Protein AF-0000000085380893 (afdb_homodimer)

Secondary structure (DSSP, 8-state):
-------GGGGS---TT--------TTS-TTS-STT---EEEEE-SSEEEEEEE-TT--GGGEEEEEETTTEEEEEEEEPPPP--TT-EEEE-----EEEEEEEE--TTB-GGG-EEEEETTEEEEEEEB---------------/-------GGGGS---SS--------TTS-TTS-STT---EEEEE-SSEEEEEEE-TT--GGGEEEEEETTTEEEEEEEEPPPP--TT-EEEE-----EEEEEEEEPPTTB-GGG-EEEEETTEEEEEEEBP--------------

Radius of gyration: 24.91 Å; Cα contacts (8 Å, |Δi|>4): 492; chains: 2; bounding box: 51×121×66 Å

Structure (mmCIF, N/CA/C/O backbone):
data_AF-0000000085380893-model_v1
#
loop_
_entity.id
_entity.type
_entity.pdbx_description
1 polymer 'SHSP domain-containing protein'
#
loop_
_atom_site.group_PDB
_atom_site.id
_atom_site.type_symbol
_atom_site.label_atom_id
_atom_site.label_alt_id
_atom_site.label_comp_id
_atom_site.label_asym_id
_atom_site.label_entity_id
_atom_site.label_seq_id
_atom_site.pdbx_PDB_ins_code
_atom_site.Cartn_x
_atom_site.Cartn_y
_atom_site.Cartn_z
_atom_site.occupancy
_atom_site.B_iso_or_equiv
_atom_site.auth_seq_id
_atom_site.auth_comp_id
_atom_site.auth_asym_id
_atom_site.auth_atom_id
_atom_site.pdbx_PDB_model_num
ATOM 1 N N . MET A 1 1 ? -4.621 6.516 -36.031 1 22.3 1 MET A N 1
ATOM 2 C CA . MET A 1 1 ? -3.311 5.977 -35.688 1 22.3 1 MET A CA 1
ATOM 3 C C . MET A 1 1 ? -2.99 6.234 -34.219 1 22.3 1 MET A C 1
ATOM 5 O O . MET A 1 1 ? -2.574 7.336 -33.875 1 22.3 1 MET A O 1
ATOM 9 N N . SER A 1 2 ? -3.848 5.816 -33.25 1 25.84 2 SER A N 1
ATOM 10 C CA . SER A 1 2 ? -4.027 6.102 -31.844 1 25.84 2 SER A CA 1
ATOM 11 C C . SER A 1 2 ? -2.812 5.66 -31.031 1 25.84 2 SER A C 1
ATOM 13 O O . SER A 1 2 ? -2.389 4.504 -31.109 1 25.84 2 SER A O 1
ATOM 15 N N . MET A 1 3 ? -1.676 6.477 -31.047 1 27.11 3 MET A N 1
ATOM 16 C CA . MET A 1 3 ? -0.398 6.211 -30.391 1 27.11 3 MET A CA 1
ATOM 17 C C . MET A 1 3 ? -0.607 5.805 -28.938 1 27.11 3 MET A C 1
ATOM 19 O O . MET A 1 3 ? -1.218 6.543 -28.156 1 27.11 3 MET A O 1
ATOM 23 N N . VAL A 1 4 ? -0.819 4.578 -28.719 1 32.62 4 VAL A N 1
ATOM 24 C CA . VAL A 1 4 ? -0.771 4.027 -27.359 1 32.62 4 VAL A CA 1
ATOM 25 C C . VAL A 1 4 ? 0.431 4.602 -26.625 1 32.62 4 VAL A C 1
ATOM 27 O O . VAL A 1 4 ? 1.572 4.469 -27.062 1 32.62 4 VAL A O 1
ATOM 30 N N . ARG A 1 5 ? 0.306 5.805 -26.156 1 31.92 5 ARG A N 1
ATOM 31 C CA . ARG A 1 5 ? 1.342 6.375 -25.297 1 31.92 5 ARG A CA 1
ATOM 32 C C . ARG A 1 5 ? 1.987 5.297 -24.438 1 31.92 5 ARG A C 1
ATOM 34 O O . ARG A 1 5 ? 1.294 4.562 -23.734 1 31.92 5 ARG A O 1
ATOM 41 N N . ARG A 1 6 ? 2.975 4.691 -25.031 1 30.72 6 ARG A N 1
ATOM 42 C CA . ARG A 1 6 ? 3.873 3.768 -24.344 1 30.72 6 ARG A CA 1
ATOM 43 C C . ARG A 1 6 ? 4.168 4.242 -22.922 1 30.72 6 ARG A C 1
ATOM 45 O O . ARG A 1 6 ? 4.555 5.395 -22.719 1 30.72 6 ARG A O 1
ATOM 52 N N . CYS A 1 7 ? 3.268 3.988 -22.062 1 32.62 7 CYS A N 1
ATOM 53 C CA . CYS A 1 7 ? 3.633 4.293 -20.688 1 32.62 7 CYS A CA 1
ATOM 54 C C . CYS A 1 7 ? 5.129 4.102 -20.469 1 32.62 7 CYS A C 1
ATOM 56 O O . CYS A 1 7 ? 5.688 3.068 -20.828 1 32.62 7 CYS A O 1
ATOM 58 N N . PRO A 1 8 ? 5.93 5.133 -20.641 1 38.03 8 PRO A N 1
ATOM 59 C CA . PRO A 1 8 ? 7.387 5.035 -20.547 1 38.03 8 PRO A CA 1
ATOM 60 C C . PRO A 1 8 ? 7.844 3.979 -19.547 1 38.03 8 PRO A C 1
ATOM 62 O O . PRO A 1 8 ? 8.883 3.342 -19.734 1 38.03 8 PRO A O 1
ATOM 65 N N . PHE A 1 9 ? 7.375 4.145 -18.312 1 36.97 9 PHE A N 1
ATOM 66 C CA . PHE A 1 9 ? 7.945 3.287 -17.281 1 36.97 9 PHE A CA 1
ATOM 67 C C . PHE A 1 9 ? 7.527 1.836 -17.5 1 36.97 9 PHE A C 1
ATOM 69 O O . PHE A 1 9 ? 7.641 1.014 -16.578 1 36.97 9 PHE A O 1
ATOM 76 N N . ALA A 1 10 ? 6.848 1.516 -18.5 1 37.66 10 ALA A N 1
ATOM 77 C CA . ALA A 1 10 ? 6.52 0.166 -18.953 1 37.66 10 ALA A CA 1
ATOM 78 C C . ALA A 1 10 ? 7.785 -0.662 -19.172 1 37.66 10 ALA A C 1
ATOM 80 O O . ALA A 1 10 ? 7.723 -1.777 -19.688 1 37.66 10 ALA A O 1
ATOM 81 N N . ASP A 1 11 ? 8.891 -0.037 -19.406 1 36.56 11 ASP A N 1
ATOM 82 C CA . ASP A 1 11 ? 10.016 -0.899 -19.75 1 36.56 11 ASP A CA 1
ATOM 83 C C . ASP A 1 11 ? 10.234 -1.968 -18.672 1 36.56 11 ASP A C 1
ATOM 85 O O . ASP A 1 11 ? 11.25 -2.658 -18.672 1 36.56 11 ASP A O 1
ATOM 89 N N . LEU A 1 12 ? 9.828 -1.766 -17.469 1 38 12 LEU A N 1
ATOM 90 C CA . LEU A 1 12 ? 10.234 -2.914 -16.672 1 38 12 LEU A CA 1
ATOM 91 C C . LEU A 1 12 ? 9.828 -4.219 -17.344 1 38 12 LEU A C 1
ATOM 93 O O . LEU A 1 12 ? 8.922 -4.238 -18.172 1 38 12 LEU A O 1
ATOM 97 N N . TRP A 1 13 ? 10.164 -5.57 -16.812 1 39.16 13 TRP A N 1
ATOM 98 C CA . TRP A 1 13 ? 10.227 -6.91 -17.375 1 39.16 13 TRP A CA 1
ATOM 99 C C . TRP A 1 13 ? 8.906 -7.27 -18.062 1 39.16 13 TRP A C 1
ATOM 101 O O . TRP A 1 13 ? 7.949 -7.684 -17.406 1 39.16 13 TRP A O 1
ATOM 111 N N . VAL A 1 14 ? 8.359 -6.59 -18.922 1 38.62 14 VAL A N 1
ATOM 112 C CA . VAL A 1 14 ? 7.293 -7.145 -19.75 1 38.62 14 VAL A CA 1
ATOM 113 C C . VAL A 1 14 ? 7.707 -8.516 -20.266 1 38.62 14 VAL A C 1
ATOM 115 O O . VAL A 1 14 ? 8.68 -8.633 -21.016 1 38.62 14 VAL A O 1
ATOM 118 N N . ASP A 1 15 ? 7.742 -9.508 -19.406 1 39.56 15 ASP A N 1
ATOM 119 C CA . ASP A 1 15 ? 7.887 -10.805 -20.062 1 39.56 15 ASP A CA 1
ATOM 120 C C . ASP A 1 15 ? 7.094 -10.859 -21.359 1 39.56 15 ASP A C 1
ATOM 122 O O . ASP A 1 15 ? 5.918 -10.484 -21.391 1 39.56 15 ASP A O 1
ATOM 126 N N . PRO A 1 16 ? 7.684 -10.859 -22.609 1 41.66 16 PRO A N 1
ATOM 127 C CA . PRO A 1 16 ? 7.016 -11.031 -23.906 1 41.66 16 PRO A CA 1
ATOM 128 C C . PRO A 1 16 ? 5.816 -11.977 -23.828 1 41.66 16 PRO A C 1
ATOM 130 O O . PRO A 1 16 ? 4.922 -11.906 -24.672 1 41.66 16 PRO A O 1
ATOM 133 N N . PHE A 1 17 ? 6 -13.141 -23.219 1 43.16 17 PHE A N 1
ATOM 134 C CA . PHE A 1 17 ? 4.883 -14.078 -23.156 1 43.16 17 PHE A CA 1
ATOM 135 C C . PHE A 1 17 ? 3.752 -13.516 -22.297 1 43.16 17 PHE A C 1
ATOM 137 O O . PHE A 1 17 ? 2.643 -14.055 -22.312 1 43.16 17 PHE A O 1
ATOM 144 N N . ASP A 1 18 ? 4.051 -13.039 -21.188 1 41.84 18 ASP A N 1
ATOM 145 C CA . ASP A 1 18 ? 2.961 -12.508 -20.375 1 41.84 18 ASP A CA 1
ATOM 146 C C . ASP A 1 18 ? 2.451 -11.18 -20.938 1 41.84 18 ASP A C 1
ATOM 148 O O . ASP A 1 18 ? 3.051 -10.133 -20.703 1 41.84 18 ASP A O 1
ATOM 152 N N . GLY A 1 19 ? 2.098 -11.133 -22.188 1 39 19 GLY A N 1
ATOM 153 C CA . GLY A 1 19 ? 1.396 -10.125 -22.953 1 39 19 GLY A CA 1
ATOM 154 C C . GLY A 1 19 ? 0.455 -9.281 -22.109 1 39 19 GLY A C 1
ATOM 155 O O . GLY A 1 19 ? -0.164 -8.336 -22.609 1 39 19 GLY A O 1
ATOM 156 N N . PHE A 1 20 ? -0.207 -9.914 -21.219 1 41.5 20 PHE A N 1
ATOM 157 C CA . PHE A 1 20 ? -1.326 -9.148 -20.672 1 41.5 20 PHE A CA 1
ATOM 158 C C . PHE A 1 20 ? -0.829 -8.008 -19.797 1 41.5 20 PHE A C 1
ATOM 160 O O . PHE A 1 20 ? -0.347 -8.227 -18.688 1 41.5 20 PHE A O 1
ATOM 167 N N . CYS A 1 21 ? -0.052 -7.219 -20.406 1 40.12 21 CYS A N 1
ATOM 168 C CA . CYS A 1 21 ? -0.006 -5.953 -19.688 1 40.12 21 CYS A CA 1
ATOM 169 C C . CYS A 1 21 ? -1.383 -5.582 -19.156 1 40.12 21 CYS A C 1
ATOM 171 O O . CYS A 1 21 ? -2.371 -5.613 -19.891 1 40.12 21 CYS A O 1
ATOM 173 N N . SER A 1 22 ? -1.823 -6.117 -18.109 1 40.78 22 SER A N 1
ATOM 174 C CA . SER A 1 22 ? -3.045 -5.496 -17.594 1 40.78 22 SER A CA 1
ATOM 175 C C . SER A 1 22 ? -3.164 -4.051 -18.078 1 40.78 22 SER A C 1
ATOM 177 O O . SER A 1 22 ? -2.631 -3.139 -17.438 1 40.78 22 SER A O 1
ATOM 179 N N . ILE A 1 23 ? -2.928 -3.859 -19.422 1 38.72 23 ILE A N 1
ATOM 180 C CA . ILE A 1 23 ? -3.316 -2.559 -19.953 1 38.72 23 ILE A CA 1
ATOM 181 C C . ILE A 1 23 ? -4.754 -2.242 -19.547 1 38.72 23 ILE A C 1
ATOM 183 O O . ILE A 1 23 ? -5.684 -2.951 -19.938 1 38.72 23 ILE A O 1
ATOM 187 N N . VAL A 1 24 ? -5.02 -1.868 -18.359 1 41.94 24 VAL A N 1
ATOM 188 C CA . VAL A 1 24 ? -6.312 -1.21 -18.219 1 41.94 24 VAL A CA 1
ATOM 189 C C . VAL A 1 24 ? -6.512 -0.207 -19.359 1 41.94 24 VAL A C 1
ATOM 191 O O . VAL A 1 24 ? -5.613 0.585 -19.656 1 41.94 24 VAL A O 1
ATOM 194 N N . PRO A 1 25 ? -7.191 -0.553 -20.391 1 36.72 25 PRO A N 1
ATOM 195 C CA . PRO A 1 25 ? -7.457 0.44 -21.422 1 36.72 25 PRO A CA 1
ATOM 196 C C . PRO A 1 25 ? -7.523 1.865 -20.875 1 36.72 25 PRO A C 1
ATOM 198 O O . PRO A 1 25 ? -7.98 2.078 -19.75 1 36.72 25 PRO A O 1
ATOM 201 N N . ALA A 1 26 ? -6.73 2.695 -21.375 1 38.19 26 ALA A N 1
ATOM 202 C CA . ALA A 1 26 ? -6.719 4.145 -21.219 1 38.19 26 ALA A CA 1
ATOM 203 C C . ALA A 1 26 ? -8.141 4.703 -21.156 1 38.19 26 ALA A C 1
ATOM 205 O O . ALA A 1 26 ? -8.336 5.902 -20.969 1 38.19 26 ALA A O 1
ATOM 206 N N . SER A 1 27 ? -9.094 4.18 -21.891 1 40.22 27 SER A N 1
ATOM 207 C CA . SER A 1 27 ? -10.367 4.891 -21.906 1 40.22 27 SER A CA 1
ATOM 208 C C . SER A 1 27 ? -10.93 5.059 -20.5 1 40.22 27 SER A C 1
ATOM 210 O O . SER A 1 27 ? -12.086 5.438 -20.328 1 40.22 27 SER A O 1
ATOM 212 N N . TRP A 1 28 ? -10.578 4.211 -19.578 1 41.19 28 TRP A N 1
ATOM 213 C CA . TRP A 1 28 ? -11.109 4.617 -18.281 1 41.19 28 TRP A CA 1
ATOM 214 C C . TRP A 1 28 ? -10.758 6.07 -17.984 1 41.19 28 TRP A C 1
ATOM 216 O O . TRP A 1 28 ? -9.664 6.535 -18.328 1 41.19 28 TRP A O 1
ATOM 226 N N . ASP A 1 29 ? -11.75 6.895 -17.953 1 37.91 29 ASP A N 1
ATOM 227 C CA . ASP A 1 29 ? -11.625 8.312 -17.641 1 37.91 29 ASP A CA 1
ATOM 228 C C . ASP A 1 29 ? -10.375 8.586 -16.797 1 37.91 29 ASP A C 1
ATOM 230 O O . ASP A 1 29 ? -9.883 7.695 -16.109 1 37.91 29 ASP A O 1
ATOM 234 N N . SER A 1 30 ? -9.703 9.641 -17.125 1 39.47 30 SER A N 1
ATOM 235 C CA . SER A 1 30 ? -8.555 10.297 -16.516 1 39.47 30 SER A CA 1
ATOM 236 C C . SER A 1 30 ? -8.5 10.008 -15.016 1 39.47 30 SER A C 1
ATOM 238 O O . SER A 1 30 ? -7.422 10.055 -14.414 1 39.47 30 SER A O 1
ATOM 240 N N . ASP A 1 31 ? -9.672 10.031 -14.391 1 37.16 31 ASP A N 1
ATOM 241 C CA . ASP A 1 31 ? -9.719 9.945 -12.93 1 37.16 31 ASP A CA 1
ATOM 242 C C . ASP A 1 31 ? -9.344 8.539 -12.453 1 37.16 31 ASP A C 1
ATOM 244 O O . ASP A 1 31 ? -9.578 8.188 -11.297 1 37.16 31 ASP A O 1
ATOM 248 N N . THR A 1 32 ? -9.406 7.523 -13.328 1 40.53 32 THR A N 1
ATOM 249 C CA . THR A 1 32 ? -9.086 6.16 -12.93 1 40.53 32 THR A CA 1
ATOM 250 C C . THR A 1 32 ? -7.656 6.074 -12.406 1 40.53 32 THR A C 1
ATOM 252 O O . THR A 1 32 ? -6.707 6.008 -13.188 1 40.53 32 THR A O 1
ATOM 255 N N . ALA A 1 33 ? -7.312 6.902 -11.539 1 41.62 33 ALA A N 1
ATOM 256 C CA . ALA A 1 33 ? -6.047 7.055 -10.82 1 41.62 33 ALA A CA 1
ATOM 257 C C . ALA A 1 33 ? -5.328 5.715 -10.688 1 41.62 33 ALA A C 1
ATOM 259 O O . ALA A 1 33 ? -5.941 4.656 -10.836 1 41.62 33 ALA A O 1
ATOM 260 N N . SER A 1 34 ? -3.963 5.762 -10.484 1 44.91 34 SER A N 1
ATOM 261 C CA . SER A 1 34 ? -2.705 5.039 -10.328 1 44.91 34 SER A CA 1
ATOM 262 C C . SER A 1 34 ? -2.879 3.807 -9.445 1 44.91 34 SER A C 1
ATOM 264 O O . SER A 1 34 ? -1.901 3.141 -9.102 1 44.91 34 SER A O 1
ATOM 266 N N . PHE A 1 35 ? -4.203 3.752 -8.875 1 49.91 35 PHE A N 1
ATOM 267 C CA . PHE A 1 35 ? -4.156 2.504 -8.125 1 49.91 35 PHE A CA 1
ATOM 268 C C . PHE A 1 35 ? -3.834 1.33 -9.039 1 49.91 35 PHE A C 1
ATOM 270 O O . PHE A 1 35 ? -3.85 0.176 -8.609 1 49.91 35 PHE A O 1
ATOM 277 N N . ALA A 1 36 ? -3.875 1.644 -10.328 1 50.72 36 ALA A N 1
ATOM 278 C CA . ALA A 1 36 ? -3.748 0.645 -11.383 1 50.72 36 ALA A CA 1
ATOM 279 C C . ALA A 1 36 ? -2.662 -0.375 -11.047 1 50.72 36 ALA A C 1
ATOM 281 O O . ALA A 1 36 ? -2.68 -1.499 -11.555 1 50.72 36 ALA A O 1
ATOM 282 N N . ASN A 1 37 ? -1.761 0.015 -10.023 1 62.09 37 ASN A N 1
ATOM 283 C CA . ASN A 1 37 ? -0.803 -1.085 -10.047 1 62.09 37 ASN A CA 1
ATOM 284 C C . ASN A 1 37 ? -0.576 -1.664 -8.648 1 62.09 37 ASN A C 1
ATOM 286 O O . ASN A 1 37 ? 0.341 -1.245 -7.941 1 62.09 37 ASN A O 1
ATOM 290 N N . ALA A 1 38 ? -1.817 -2.41 -8.117 1 81.88 38 ALA A N 1
ATOM 291 C CA . ALA A 1 38 ? -1.521 -3.211 -6.934 1 81.88 38 ALA A CA 1
ATOM 292 C C . ALA A 1 38 ? -0.215 -3.982 -7.105 1 81.88 38 ALA A C 1
ATOM 294 O O . ALA A 1 38 ? -0.113 -4.855 -7.973 1 81.88 38 ALA A O 1
ATOM 295 N N . ARG A 1 39 ? 0.783 -3.568 -6.465 1 87.31 39 ARG A N 1
ATOM 296 C CA . ARG A 1 39 ? 2.064 -4.262 -6.551 1 87.31 39 ARG A CA 1
ATOM 297 C C . ARG A 1 39 ? 1.955 -5.684 -6.008 1 87.31 39 ARG A C 1
ATOM 299 O O . ARG A 1 39 ? 1.426 -5.895 -4.914 1 87.31 39 ARG A O 1
ATOM 306 N N . VAL A 1 40 ? 2.453 -6.645 -6.781 1 92 40 VAL A N 1
ATOM 307 C CA . VAL A 1 40 ? 2.287 -8.047 -6.398 1 92 40 VAL A CA 1
ATOM 308 C C . VAL A 1 40 ? 3.641 -8.75 -6.422 1 92 40 VAL A C 1
ATOM 310 O O . VAL A 1 40 ? 4.418 -8.586 -7.363 1 92 40 VAL A O 1
ATOM 313 N N . ASP A 1 41 ? 3.926 -9.445 -5.391 1 92.69 41 ASP A N 1
ATOM 314 C CA . ASP A 1 41 ? 5.016 -10.422 -5.387 1 92.69 41 ASP A CA 1
ATOM 315 C C . ASP A 1 41 ? 4.496 -11.828 -5.672 1 92.69 41 ASP A C 1
ATOM 317 O O . ASP A 1 41 ? 3.434 -12.211 -5.18 1 92.69 41 ASP A O 1
ATOM 321 N N . TRP A 1 42 ? 5.273 -12.523 -6.473 1 94.62 42 TRP A N 1
ATOM 322 C CA . TRP A 1 42 ? 4.957 -13.914 -6.766 1 94.62 42 TRP A CA 1
ATOM 323 C C . TRP A 1 42 ? 6.164 -14.812 -6.52 1 94.62 42 TRP A C 1
ATOM 325 O O . TRP A 1 42 ? 7.145 -14.766 -7.266 1 94.62 42 TRP A O 1
ATOM 335 N N . LYS A 1 43 ? 6.016 -15.602 -5.492 1 93.75 43 LYS A N 1
ATOM 336 C CA . LYS A 1 43 ? 7.074 -16.547 -5.148 1 93.75 43 LYS A CA 1
ATOM 337 C C . LYS A 1 43 ? 6.598 -17.984 -5.305 1 93.75 43 LYS A C 1
ATOM 339 O O . LYS A 1 43 ? 5.438 -18.297 -5.023 1 93.75 43 LYS A O 1
ATOM 344 N N . GLU A 1 44 ? 7.566 -18.797 -5.668 1 93.56 44 GLU A N 1
ATOM 345 C CA . GLU A 1 44 ? 7.297 -20.219 -5.812 1 93.56 44 GLU A CA 1
ATOM 346 C C . GLU A 1 44 ? 8.102 -21.031 -4.809 1 93.56 44 GLU A C 1
ATOM 348 O O . GLU A 1 44 ? 9.328 -20.938 -4.754 1 93.56 44 GLU A O 1
ATOM 353 N N . THR A 1 45 ? 7.395 -21.797 -3.984 1 91.69 45 THR A N 1
ATOM 354 C CA . THR A 1 45 ? 7.996 -22.75 -3.066 1 91.69 45 THR A CA 1
ATOM 355 C C . THR A 1 45 ? 7.777 -24.188 -3.559 1 91.69 45 THR A C 1
ATOM 357 O O . THR A 1 45 ? 7.039 -24.406 -4.52 1 91.69 45 THR A O 1
ATOM 360 N N . PRO A 1 46 ? 8.445 -25.094 -2.965 1 89.88 46 PRO A N 1
ATOM 361 C CA . PRO A 1 46 ? 8.219 -26.484 -3.385 1 89.88 46 PRO A CA 1
ATOM 362 C C . PRO A 1 46 ? 6.766 -26.922 -3.223 1 89.88 46 PRO A C 1
ATOM 364 O O . PRO A 1 46 ? 6.289 -27.781 -3.969 1 89.88 46 PRO A O 1
ATOM 367 N N . GLU A 1 47 ? 6.043 -26.234 -2.4 1 92.12 47 GLU A N 1
ATOM 368 C CA . GLU A 1 47 ? 4.703 -26.703 -2.055 1 92.12 47 GLU A CA 1
ATOM 369 C C . GLU A 1 47 ? 3.631 -25.844 -2.715 1 92.12 47 GLU A C 1
ATOM 371 O O . GLU A 1 47 ? 2.492 -26.281 -2.891 1 92.12 47 GLU A O 1
ATOM 376 N N . ALA A 1 48 ? 4.031 -24.594 -3.031 1 96.06 48 ALA A N 1
ATOM 377 C CA . ALA A 1 48 ? 2.947 -23.703 -3.459 1 96.06 48 ALA A CA 1
ATOM 378 C C . ALA A 1 48 ? 3.49 -22.484 -4.199 1 96.06 48 ALA A C 1
ATOM 380 O O . ALA A 1 48 ? 4.684 -22.188 -4.125 1 96.06 48 ALA A O 1
ATOM 381 N N . HIS A 1 49 ? 2.639 -21.859 -4.961 1 95.88 49 HIS A N 1
ATOM 382 C CA . HIS A 1 49 ? 2.826 -20.484 -5.441 1 95.88 49 HIS A CA 1
ATOM 383 C C . HIS A 1 49 ? 2.178 -19.484 -4.504 1 95.88 49 HIS A C 1
ATOM 385 O O . HIS A 1 49 ? 1.001 -19.609 -4.156 1 95.88 49 HIS A O 1
ATOM 391 N N . VAL A 1 50 ? 2.941 -18.5 -4.125 1 96.31 50 VAL A N 1
ATOM 392 C CA . VAL A 1 50 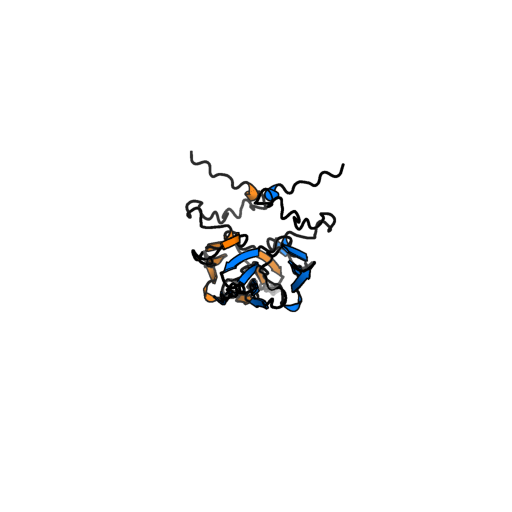? 2.438 -17.531 -3.156 1 96.31 50 VAL A CA 1
ATOM 393 C C . VAL A 1 50 ? 2.482 -16.125 -3.76 1 96.31 50 VAL A C 1
ATOM 395 O O . VAL A 1 50 ? 3.531 -15.672 -4.227 1 96.31 50 VAL A O 1
ATOM 398 N N . PHE A 1 51 ? 1.312 -15.5 -3.766 1 95.31 51 PHE A N 1
ATOM 399 C CA . PHE A 1 51 ? 1.166 -14.125 -4.223 1 95.31 51 PHE A CA 1
ATOM 400 C C . PHE A 1 51 ? 0.886 -13.195 -3.053 1 95.31 51 PHE A C 1
ATOM 402 O O . PHE A 1 51 ? 0.022 -13.477 -2.221 1 95.31 51 PHE A O 1
ATOM 409 N N . LYS A 1 52 ? 1.604 -12.164 -3 1 95.44 52 LYS A N 1
ATOM 410 C CA . LYS A 1 52 ? 1.355 -11.109 -2.021 1 95.44 52 LYS A CA 1
ATOM 411 C C . LYS A 1 52 ? 1.132 -9.766 -2.709 1 95.44 52 LYS A C 1
ATOM 413 O O . LYS A 1 52 ? 1.975 -9.312 -3.484 1 95.44 52 LYS A O 1
ATOM 418 N N . ALA A 1 53 ? 0.024 -9.133 -2.467 1 94 53 ALA A N 1
ATOM 419 C CA . ALA A 1 53 ? -0.333 -7.863 -3.094 1 94 53 ALA A CA 1
ATOM 420 C C . ALA A 1 53 ? -0.572 -6.785 -2.041 1 94 53 ALA A C 1
ATOM 422 O O . ALA A 1 53 ? -1.203 -7.039 -1.014 1 94 53 ALA A O 1
ATOM 423 N N . ASP A 1 54 ? -0.076 -5.68 -2.312 1 93 54 ASP A N 1
ATOM 424 C CA . ASP A 1 54 ? -0.344 -4.539 -1.446 1 93 54 ASP A CA 1
ATOM 425 C C . ASP A 1 54 ? -1.686 -3.893 -1.787 1 93 54 ASP A C 1
ATOM 427 O O . ASP A 1 54 ? -1.853 -3.332 -2.873 1 93 54 ASP A O 1
ATOM 431 N N . LEU A 1 55 ? -2.594 -3.939 -0.792 1 93.25 55 LEU A N 1
ATOM 432 C CA . LEU A 1 55 ? -3.926 -3.371 -0.974 1 93.25 55 LEU A CA 1
ATOM 433 C C . LEU A 1 55 ? -4.344 -2.568 0.252 1 93.25 55 LEU A C 1
ATOM 435 O O . LEU A 1 55 ? -5.367 -2.865 0.875 1 93.25 55 LEU A O 1
ATOM 439 N N . PRO A 1 56 ? -3.643 -1.57 0.544 1 93.56 56 PRO A N 1
ATOM 440 C CA . PRO A 1 56 ? -4.004 -0.793 1.731 1 93.56 56 PRO A CA 1
ATOM 441 C C . PRO A 1 56 ? -5.367 -0.116 1.603 1 93.56 56 PRO A C 1
ATOM 443 O O . PRO A 1 56 ? -5.645 0.532 0.59 1 93.56 56 PRO A O 1
ATOM 446 N N . GLY A 1 57 ? -6.145 -0.202 2.59 1 92.69 57 GLY A N 1
ATOM 447 C CA . GLY A 1 57 ? -7.426 0.483 2.641 1 92.69 57 GLY A CA 1
ATOM 448 C C . GLY A 1 57 ? -8.547 -0.296 1.977 1 92.69 57 GLY A C 1
ATOM 449 O O . GLY A 1 57 ? -9.703 0.138 1.982 1 92.69 57 GLY A O 1
ATOM 450 N N . VAL A 1 58 ? -8.188 -1.39 1.402 1 91.88 58 VAL A N 1
ATOM 451 C CA . VAL A 1 58 ? -9.195 -2.203 0.733 1 91.88 58 VAL A CA 1
ATOM 452 C C . VAL A 1 58 ? -9.734 -3.254 1.699 1 91.88 58 VAL A C 1
ATOM 454 O O . VAL A 1 58 ? -8.969 -3.906 2.41 1 91.88 58 VAL A O 1
ATOM 457 N N . LYS A 1 59 ? -11.008 -3.32 1.727 1 91.5 59 LYS A N 1
ATOM 458 C CA . LYS A 1 59 ? -11.625 -4.328 2.582 1 91.5 59 LYS A CA 1
ATOM 459 C C . LYS A 1 59 ? -11.711 -5.676 1.87 1 91.5 59 LYS A C 1
ATOM 461 O O . LYS A 1 59 ? -11.656 -5.738 0.64 1 91.5 59 LYS A O 1
ATOM 466 N N . LYS A 1 60 ? -11.922 -6.656 2.688 1 92.69 60 LYS A N 1
ATOM 467 C CA . LYS A 1 60 ? -11.977 -8.023 2.172 1 92.69 60 LYS A CA 1
ATOM 468 C C . LYS A 1 60 ? -13.094 -8.172 1.141 1 92.69 60 LYS A C 1
ATOM 470 O O . LYS A 1 60 ? -12.922 -8.867 0.135 1 92.69 60 LYS A O 1
ATOM 475 N N . GLU A 1 61 ? -14.195 -7.512 1.405 1 92.81 61 GLU A N 1
ATOM 476 C CA . GLU A 1 61 ? -15.359 -7.641 0.534 1 92.81 61 GLU A CA 1
ATOM 477 C C . GLU A 1 61 ? -15.133 -6.938 -0.802 1 92.81 61 GLU A C 1
ATOM 479 O O . GLU A 1 61 ? -15.859 -7.18 -1.769 1 92.81 61 GLU A O 1
ATOM 484 N N . GLU A 1 62 ? -14.148 -6.117 -0.843 1 92.88 62 GLU A N 1
ATOM 485 C CA . GLU A 1 62 ? -13.898 -5.32 -2.041 1 92.88 62 GLU A CA 1
ATOM 486 C C . GLU A 1 62 ? -12.836 -5.973 -2.926 1 92.88 62 GLU A C 1
ATOM 488 O O . GLU A 1 62 ? -12.438 -5.402 -3.941 1 92.88 62 GLU A O 1
ATOM 493 N N . VAL A 1 63 ? -12.383 -7.082 -2.557 1 94.31 63 VAL A N 1
ATOM 494 C CA . VAL A 1 63 ? -11.375 -7.809 -3.318 1 94.31 63 VAL A CA 1
ATOM 495 C C . VAL A 1 63 ? -11.977 -9.086 -3.896 1 94.31 63 VAL A C 1
ATOM 497 O O . VAL A 1 63 ? -12.734 -9.781 -3.217 1 94.31 63 VAL A O 1
ATOM 500 N N . LYS A 1 64 ? -11.656 -9.359 -5.133 1 95.31 64 LYS A N 1
ATOM 501 C CA . LYS A 1 64 ? -12.102 -10.57 -5.809 1 95.31 64 LYS A CA 1
ATOM 502 C C . LYS A 1 64 ? -10.922 -11.367 -6.363 1 95.31 64 LYS A C 1
ATOM 504 O O . LYS A 1 64 ? -10.055 -10.805 -7.039 1 95.31 64 LYS A O 1
ATOM 509 N N . VAL A 1 65 ? -10.898 -12.625 -6.004 1 96.12 65 VAL A N 1
ATOM 510 C CA . VAL A 1 65 ? -9.875 -13.531 -6.508 1 96.12 65 VAL A CA 1
ATOM 511 C C . VAL A 1 65 ? -10.531 -14.672 -7.281 1 96.12 65 VAL A C 1
ATOM 513 O O . VAL A 1 65 ? -11.367 -15.406 -6.734 1 96.12 65 VAL A O 1
ATOM 516 N N . GLU A 1 66 ? -10.109 -14.805 -8.547 1 96 66 GLU A N 1
ATOM 517 C CA . GLU A 1 66 ? -10.719 -15.828 -9.391 1 96 66 GLU A CA 1
ATOM 518 C C . GLU A 1 66 ? -9.68 -16.484 -10.289 1 96 66 GLU A C 1
ATOM 520 O O . GLU A 1 66 ? -8.602 -15.938 -10.516 1 96 66 GLU A O 1
ATOM 525 N N . VAL A 1 67 ? -10.039 -17.656 -10.695 1 94.56 67 VAL A N 1
ATOM 526 C CA . VAL A 1 67 ? -9.227 -18.344 -11.703 1 94.56 67 VAL A CA 1
ATOM 527 C C . VAL A 1 67 ? -9.984 -18.406 -13.023 1 94.56 67 VAL A C 1
ATOM 529 O O . VAL A 1 67 ? -11.109 -18.906 -13.078 1 94.56 67 VAL A O 1
ATOM 532 N N . GLU A 1 68 ? -9.328 -17.844 -14.016 1 92.5 68 GLU A N 1
ATOM 533 C CA . GLU A 1 68 ? -9.906 -17.844 -15.352 1 92.5 68 GLU A CA 1
ATOM 534 C C . GLU A 1 68 ? -9.141 -18.797 -16.281 1 92.5 68 GLU A C 1
ATOM 536 O O . GLU A 1 68 ? -7.938 -18.984 -16.109 1 92.5 68 GLU A O 1
ATOM 541 N N . ASP A 1 69 ? -9.852 -19.328 -17.281 1 90.94 69 ASP A N 1
ATOM 542 C CA . ASP A 1 69 ? -9.266 -20.156 -18.328 1 90.94 69 ASP A CA 1
ATOM 543 C C . ASP A 1 69 ? -8.461 -21.312 -17.734 1 90.94 69 ASP A C 1
ATOM 545 O O . ASP A 1 69 ? -7.41 -21.672 -18.266 1 90.94 69 ASP A O 1
ATOM 549 N N . GLY A 1 70 ? -8.711 -21.672 -16.562 1 89.56 70 GLY A N 1
ATOM 550 C CA . GLY A 1 70 ? -8.172 -22.859 -15.914 1 89.56 70 GLY A CA 1
ATOM 551 C C . GLY A 1 70 ? -6.844 -22.609 -15.227 1 89.56 70 GLY A C 1
ATOM 552 O O . GLY A 1 70 ? -6.488 -23.312 -14.273 1 89.56 70 GLY A O 1
ATOM 553 N N . ASN A 1 71 ? -6.105 -21.547 -15.688 1 92.5 71 ASN A N 1
ATOM 554 C CA . ASN A 1 71 ? -4.785 -21.406 -15.078 1 92.5 71 ASN A CA 1
ATOM 555 C C . ASN A 1 71 ? -4.379 -19.938 -14.945 1 92.5 71 ASN A C 1
ATOM 557 O O . ASN A 1 71 ? -3.195 -19.625 -14.797 1 92.5 71 ASN A O 1
ATOM 561 N N . VAL A 1 72 ? -5.348 -19.109 -15.117 1 94.25 72 VAL A N 1
ATOM 562 C CA . VAL A 1 72 ? -5.02 -17.688 -14.961 1 94.25 72 VAL A CA 1
ATOM 563 C C . VAL A 1 72 ? -5.617 -17.156 -13.656 1 94.25 72 VAL A C 1
ATOM 565 O O . VAL A 1 72 ? -6.84 -17.109 -13.508 1 94.25 72 VAL A O 1
ATOM 568 N N . LEU A 1 73 ? -4.797 -16.859 -12.766 1 95.31 73 LEU A N 1
ATOM 569 C CA . LEU A 1 73 ? -5.23 -16.234 -11.516 1 95.31 73 LEU A CA 1
ATOM 570 C C . LEU A 1 73 ? -5.527 -14.758 -11.711 1 95.31 73 LEU A C 1
ATOM 572 O O . LEU A 1 73 ? -4.688 -14.016 -12.219 1 95.31 73 LEU A O 1
ATOM 576 N N . VAL A 1 74 ? -6.723 -14.344 -11.383 1 93.94 74 VAL A N 1
ATOM 577 C CA . VAL A 1 74 ? -7.129 -12.953 -11.539 1 93.94 74 VAL A CA 1
ATOM 578 C C . VAL A 1 74 ? -7.43 -12.344 -10.172 1 93.94 74 VAL A C 1
ATOM 580 O O . VAL A 1 74 ? -8.227 -12.883 -9.406 1 93.94 74 VAL A O 1
ATOM 583 N N . VAL A 1 75 ? -6.77 -11.312 -9.859 1 94 75 VAL A N 1
ATOM 584 C CA . VAL A 1 75 ? -7.02 -10.562 -8.633 1 94 75 VAL A CA 1
ATOM 585 C C . VAL A 1 75 ? -7.523 -9.164 -8.984 1 94 75 VAL A C 1
ATOM 587 O O . VAL A 1 75 ? -6.883 -8.438 -9.75 1 94 75 VAL A O 1
ATOM 590 N N . SER A 1 76 ? -8.648 -8.852 -8.477 1 92.81 76 SER A N 1
ATOM 591 C CA . SER A 1 76 ? -9.227 -7.543 -8.781 1 92.81 76 SER A CA 1
ATOM 592 C C . SER A 1 76 ? -9.914 -6.941 -7.559 1 92.81 76 SER A C 1
ATOM 594 O O . SER A 1 76 ? -10.234 -7.656 -6.609 1 92.81 76 SER A O 1
ATOM 596 N N . GLY A 1 77 ? -10.086 -5.602 -7.664 1 91.38 77 GLY A N 1
ATOM 597 C CA . GLY A 1 77 ? -10.734 -4.875 -6.582 1 91.38 77 GLY A CA 1
ATOM 598 C C . GLY A 1 77 ? -10.812 -3.379 -6.828 1 91.38 77 GLY A C 1
ATOM 599 O O . GLY A 1 77 ? -10.477 -2.906 -7.918 1 91.38 77 GLY A O 1
ATOM 600 N N . GLU A 1 78 ? -11.359 -2.781 -5.805 1 88.25 78 GLU A N 1
ATOM 601 C CA . GLU A 1 78 ? -11.523 -1.337 -5.93 1 88.25 78 GLU A CA 1
ATOM 602 C C . GLU A 1 78 ? -11.289 -0.638 -4.59 1 88.25 78 GLU A C 1
ATOM 604 O O . GLU A 1 78 ? -11.82 -1.062 -3.562 1 88.25 78 GLU A O 1
ATOM 609 N N . ARG A 1 79 ? -10.453 0.326 -4.68 1 87.38 79 ARG A N 1
ATOM 610 C CA . ARG A 1 79 ? -10.289 1.209 -3.529 1 87.38 79 ARG A CA 1
ATOM 611 C C . ARG A 1 79 ? -11.062 2.51 -3.725 1 87.38 79 ARG A C 1
ATOM 613 O O . ARG A 1 79 ? -10.797 3.26 -4.668 1 87.38 79 ARG A O 1
ATOM 620 N N . THR A 1 80 ? -11.898 2.756 -2.824 1 81.38 80 THR A N 1
ATOM 621 C CA . THR A 1 80 ? -12.758 3.928 -2.949 1 81.38 80 THR A CA 1
ATOM 622 C C . THR A 1 80 ? -11.984 5.203 -2.637 1 81.38 80 THR A C 1
ATOM 624 O O . THR A 1 80 ? -11.164 5.23 -1.717 1 81.38 80 THR A O 1
ATOM 627 N N . LYS A 1 81 ? -12.219 6.148 -3.557 1 75.69 81 LYS A N 1
ATOM 628 C CA . LYS A 1 81 ? -11.602 7.457 -3.34 1 75.69 81 LYS A CA 1
ATOM 629 C C . LYS A 1 81 ? -12.312 8.219 -2.23 1 75.69 81 LYS A C 1
ATOM 631 O O . LYS A 1 81 ? -13.547 8.18 -2.129 1 75.69 81 LYS A O 1
ATOM 636 N N . GLU A 1 82 ? -11.469 8.664 -1.353 1 69.38 82 GLU A N 1
ATOM 637 C CA . GLU A 1 82 ? -12.094 9.539 -0.364 1 69.38 82 GLU A CA 1
ATOM 638 C C . GLU A 1 82 ? -12.75 10.742 -1.029 1 69.38 82 GLU A C 1
ATOM 640 O O . GLU A 1 82 ? -12.195 11.328 -1.96 1 69.38 82 GLU A O 1
ATOM 645 N N . GLU A 1 83 ? -14.055 10.891 -0.746 1 64.19 83 GLU A N 1
ATOM 646 C CA . GLU A 1 83 ? -14.836 11.961 -1.348 1 64.19 83 GLU A CA 1
ATOM 647 C C . GLU A 1 83 ? -14.305 13.328 -0.921 1 64.19 83 GLU A C 1
ATOM 649 O O . GLU A 1 83 ? -13.953 13.531 0.243 1 64.19 83 GLU A O 1
ATOM 654 N N . GLU A 1 84 ? -13.938 14.039 -1.958 1 64.5 84 GLU A N 1
ATOM 655 C CA . GLU A 1 84 ? -13.562 15.422 -1.671 1 64.5 84 GLU A CA 1
ATOM 656 C C . GLU A 1 84 ? -14.758 16.234 -1.2 1 64.5 84 GLU A C 1
ATOM 658 O O . GLU A 1 84 ? -15.812 16.234 -1.847 1 64.5 84 GLU A O 1
ATOM 663 N N . ASP A 1 85 ? -14.797 16.375 0.084 1 64.5 85 ASP A N 1
ATOM 664 C CA . ASP A 1 85 ? -15.797 17.328 0.545 1 64.5 85 ASP A CA 1
ATOM 665 C C . ASP A 1 85 ? -15.367 18.766 0.258 1 64.5 85 ASP A C 1
ATOM 667 O O . ASP A 1 85 ? -14.18 19.094 0.356 1 64.5 85 ASP A O 1
ATOM 671 N N . THR A 1 86 ? -16.234 19.484 -0.299 1 64.06 86 THR A N 1
ATOM 672 C CA . THR A 1 86 ? -16.047 20.875 -0.68 1 64.06 86 THR A CA 1
ATOM 673 C C . THR A 1 86 ? -15.422 21.672 0.462 1 64.06 86 THR A C 1
ATOM 675 O O . THR A 1 86 ? -14.727 22.656 0.227 1 64.06 86 THR A O 1
ATOM 678 N N . LYS A 1 87 ? -15.648 21.281 1.646 1 69.75 87 LYS A N 1
ATOM 679 C CA . LYS A 1 87 ? -15.164 22.094 2.764 1 69.75 87 LYS A CA 1
ATOM 680 C C . LYS A 1 87 ? -13.773 21.641 3.203 1 69.75 87 LYS A C 1
ATOM 682 O O . LYS A 1 87 ? -13.234 22.141 4.188 1 69.75 87 LYS A O 1
ATOM 687 N N . GLU A 1 88 ? -13.219 20.75 2.42 1 81 88 GLU A N 1
ATOM 688 C CA . GLU A 1 88 ? -11.914 20.219 2.799 1 81 88 GLU A CA 1
ATOM 689 C C . GLU A 1 88 ? -10.82 20.719 1.864 1 81 88 GLU A C 1
ATOM 691 O O . GLU A 1 88 ? -11.031 20.844 0.657 1 81 88 GLU A O 1
ATOM 696 N N . LYS A 1 89 ? -9.836 21.266 2.553 1 88.12 89 LYS A N 1
ATOM 697 C CA . LYS A 1 89 ? -8.656 21.688 1.798 1 88.12 89 LYS A CA 1
ATOM 698 C C . LYS A 1 89 ? -7.625 20.578 1.722 1 88.12 89 LYS A C 1
ATOM 700 O O . LYS A 1 89 ? -7.176 20.062 2.752 1 88.12 89 LYS A O 1
ATOM 705 N N . TRP A 1 90 ? -7.289 20.234 0.491 1 88.06 90 TRP A N 1
ATOM 706 C CA . TRP A 1 90 ? -6.293 19.188 0.295 1 88.06 90 TRP A CA 1
ATOM 707 C C . TRP A 1 90 ? -4.902 19.797 0.113 1 88.06 90 TRP A C 1
ATOM 709 O O . TRP A 1 90 ? -4.66 20.531 -0.837 1 88.06 90 TRP A O 1
ATOM 719 N N . HIS A 1 91 ? -4.07 19.453 1.068 1 90.62 91 HIS A N 1
ATOM 720 C CA . HIS A 1 91 ? -2.695 19.938 0.983 1 90.62 91 HIS A CA 1
ATOM 721 C C . HIS A 1 91 ? -1.831 19 0.151 1 90.62 91 HIS A C 1
ATOM 723 O O . HIS A 1 91 ? -0.926 19.438 -0.559 1 90.62 91 HIS A O 1
ATOM 729 N N . ARG A 1 92 ? -2.09 17.641 0.219 1 89.25 92 ARG A N 1
ATOM 730 C CA . ARG A 1 92 ? -1.335 16.625 -0.506 1 89.25 92 ARG A CA 1
ATOM 731 C C . ARG A 1 92 ? -2.215 15.422 -0.845 1 89.25 92 ARG A C 1
ATOM 733 O O . ARG A 1 92 ? -3.039 15 -0.031 1 89.25 92 ARG A O 1
ATOM 740 N N . VAL A 1 93 ? -2.084 14.984 -2.043 1 87.12 93 VAL A N 1
ATOM 741 C CA . VAL A 1 93 ? -2.771 13.773 -2.48 1 87.12 93 VAL A CA 1
ATOM 742 C C . VAL A 1 93 ? -1.788 12.852 -3.195 1 87.12 93 VAL A C 1
ATOM 744 O O . VAL A 1 93 ? -1.441 13.086 -4.355 1 87.12 93 VAL A O 1
ATOM 747 N N . GLU A 1 94 ? -1.34 11.844 -2.455 1 86.88 94 GLU A N 1
ATOM 748 C CA . GLU A 1 94 ? -0.353 10.938 -3.033 1 86.88 94 GLU A CA 1
ATOM 749 C C . GLU A 1 94 ? -0.928 9.539 -3.209 1 86.88 94 GLU A C 1
ATOM 751 O O . GLU A 1 94 ? -0.413 8.742 -4 1 86.88 94 GLU A O 1
ATOM 756 N N . ARG A 1 95 ? -1.93 9.203 -2.428 1 88.25 95 ARG A N 1
ATOM 757 C CA . ARG A 1 95 ? -2.459 7.844 -2.432 1 88.25 95 ARG A CA 1
ATOM 758 C C . ARG A 1 95 ? -3.338 7.602 -3.654 1 88.25 95 ARG A C 1
ATOM 760 O O . ARG A 1 95 ? -4.074 8.492 -4.082 1 88.25 95 ARG A O 1
ATOM 767 N N . SER A 1 96 ? -3.178 6.449 -4.121 1 81.62 96 SER A N 1
ATOM 768 C CA . SER A 1 96 ? -3.947 6.109 -5.312 1 81.62 96 SER A CA 1
ATOM 769 C C . SER A 1 96 ? -5.27 5.441 -4.945 1 81.62 96 SER A C 1
ATOM 771 O O . SER A 1 96 ? -5.395 4.852 -3.871 1 81.62 96 SER A O 1
ATOM 773 N N . SER A 1 97 ? -6.234 5.727 -5.734 1 83.62 97 SER A N 1
ATOM 774 C CA . SER A 1 97 ? -7.531 5.07 -5.613 1 83.62 97 SER A CA 1
ATOM 775 C C . SER A 1 97 ? -8.047 4.602 -6.973 1 83.62 97 SER A C 1
ATOM 777 O O . SER A 1 97 ? -7.477 4.953 -8.008 1 83.62 97 SER A O 1
ATOM 779 N N . GLY A 1 98 ? -9.07 3.654 -6.906 1 84.56 98 GLY A N 1
ATOM 780 C CA . GLY A 1 98 ? -9.656 3.158 -8.141 1 84.56 98 GLY A CA 1
ATOM 781 C C . GLY A 1 98 ? -9.641 1.645 -8.242 1 84.56 98 GLY A C 1
ATOM 782 O O . GLY A 1 98 ? -9.336 0.955 -7.27 1 84.56 98 GLY A O 1
ATOM 783 N N . LYS A 1 99 ? -10.008 1.278 -9.453 1 86.25 99 LYS A N 1
ATOM 784 C CA . LYS A 1 99 ? -10.102 -0.155 -9.719 1 86.25 99 LYS A CA 1
ATOM 785 C C . LYS A 1 99 ? -8.758 -0.708 -10.203 1 86.25 99 LYS A C 1
ATOM 787 O O . LYS A 1 99 ? -7.977 0.008 -10.828 1 86.25 99 LYS A O 1
ATOM 792 N N . PHE A 1 100 ? -8.547 -1.901 -9.852 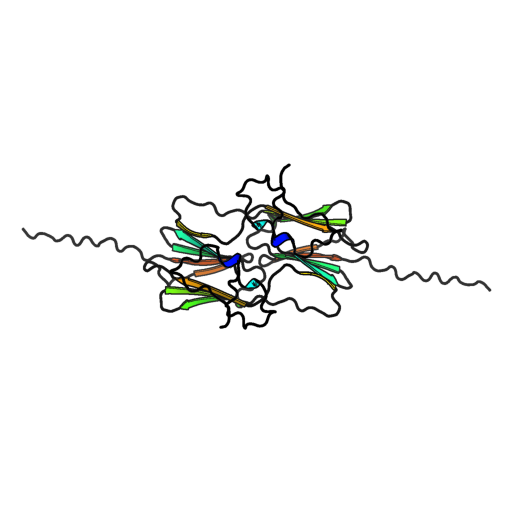1 85.25 100 PHE A N 1
ATOM 793 C CA . PHE A 1 100 ? -7.379 -2.598 -10.367 1 85.25 100 PHE A CA 1
ATOM 794 C C . PHE A 1 100 ? -7.73 -4.023 -10.766 1 85.25 100 PHE A C 1
ATOM 796 O O . PHE A 1 100 ? -8.695 -4.598 -10.258 1 85.25 100 PHE A O 1
ATOM 803 N N . VAL A 1 101 ? -6.988 -4.516 -11.664 1 88.44 101 VAL A N 1
ATOM 804 C CA . VAL A 1 101 ? -7.094 -5.902 -12.109 1 88.44 101 VAL A CA 1
ATOM 805 C C . VAL A 1 101 ? -5.707 -6.434 -12.477 1 88.44 101 VAL A C 1
ATOM 807 O O . VAL A 1 101 ? -5.012 -5.844 -13.312 1 88.44 101 VAL A O 1
ATOM 810 N N . ARG A 1 102 ? -5.363 -7.52 -11.766 1 92.19 102 ARG A N 1
ATOM 811 C CA . ARG A 1 102 ? -4.102 -8.188 -12.07 1 92.19 102 ARG A CA 1
ATOM 812 C C . ARG A 1 102 ? -4.336 -9.633 -12.5 1 92.19 102 ARG A C 1
ATOM 814 O O . ARG A 1 102 ? -5.172 -10.328 -11.922 1 92.19 102 ARG A O 1
ATOM 821 N N . ARG A 1 103 ? -3.49 -10.062 -13.516 1 91.88 103 ARG A N 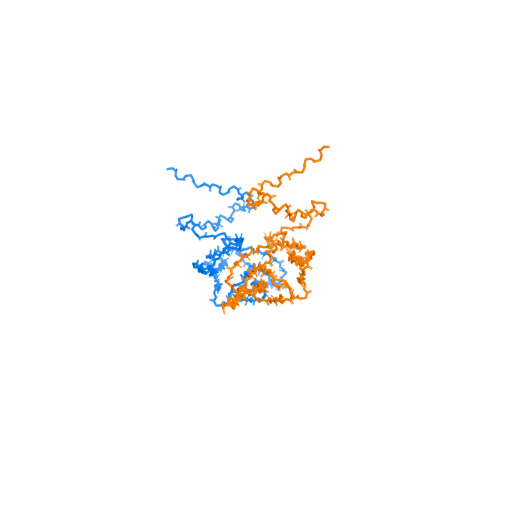1
ATOM 822 C CA . ARG A 1 103 ? -3.613 -11.43 -14.023 1 91.88 103 ARG A CA 1
ATOM 823 C C . ARG A 1 103 ? -2.262 -12.141 -14.016 1 91.88 103 ARG A C 1
ATOM 825 O O . ARG A 1 103 ? -1.244 -11.547 -14.383 1 91.88 103 ARG A O 1
ATOM 832 N N . PHE A 1 104 ? -2.289 -13.367 -13.641 1 92.62 104 PHE A N 1
ATOM 833 C CA . PHE A 1 104 ? -1.079 -14.18 -13.602 1 92.62 104 PHE A CA 1
ATOM 834 C C . PHE A 1 104 ? -1.332 -15.562 -14.188 1 92.62 104 PHE A C 1
ATOM 836 O O . PHE A 1 104 ? -2.203 -16.297 -13.711 1 92.62 104 PHE A O 1
ATOM 843 N N . ARG A 1 105 ? -0.577 -15.906 -15.102 1 94.62 105 ARG A N 1
ATOM 844 C CA . ARG A 1 105 ? -0.681 -17.25 -15.648 1 94.62 105 ARG A CA 1
ATOM 845 C C . ARG A 1 105 ? 0.101 -18.25 -14.797 1 94.62 105 ARG A C 1
ATOM 847 O O . ARG A 1 105 ? 1.322 -18.141 -14.672 1 94.62 105 ARG A O 1
ATOM 854 N N . LEU A 1 106 ? -0.606 -19.156 -14.375 1 94.19 106 LEU A N 1
ATOM 855 C CA . LEU A 1 106 ? 0.006 -20.141 -13.492 1 94.19 106 LEU A CA 1
ATOM 856 C C . LEU A 1 106 ? 0.573 -21.312 -14.289 1 94.19 106 LEU A C 1
ATOM 858 O O . LEU A 1 106 ? 0.034 -21.672 -15.336 1 94.19 106 LEU A O 1
ATOM 862 N N . PRO A 1 107 ? 1.607 -21.828 -13.742 1 92.31 107 PRO A N 1
ATOM 863 C CA . PRO A 1 107 ? 2.143 -23.031 -14.398 1 92.31 107 PRO A CA 1
ATOM 864 C C . PRO A 1 107 ? 1.217 -24.234 -14.266 1 92.31 107 PRO A C 1
ATOM 866 O O . PRO A 1 107 ? 0.232 -24.188 -13.523 1 92.31 107 PRO A O 1
ATOM 869 N N . GLU A 1 108 ? 1.594 -25.312 -14.945 1 88.88 108 GLU A N 1
ATOM 870 C CA . GLU A 1 108 ? 0.749 -26.5 -15.008 1 88.88 108 GLU A CA 1
ATOM 871 C C . GLU A 1 108 ? 0.729 -27.234 -13.672 1 88.88 108 GLU A C 1
ATOM 873 O O . GLU A 1 108 ? -0.218 -27.969 -13.375 1 88.88 108 GLU A O 1
ATOM 878 N N . ASN A 1 109 ? 1.637 -27.031 -12.906 1 90.38 109 ASN A N 1
ATOM 879 C CA . ASN A 1 109 ? 1.726 -27.766 -11.648 1 90.38 109 ASN A CA 1
ATOM 880 C C . ASN A 1 109 ? 0.926 -27.094 -10.547 1 90.38 109 ASN A C 1
ATOM 882 O O . ASN A 1 109 ? 0.96 -27.531 -9.391 1 90.38 109 ASN A O 1
ATOM 886 N N . ALA A 1 110 ? 0.21 -26.094 -10.844 1 93.5 110 ALA A N 1
ATOM 887 C CA . ALA A 1 110 ? -0.579 -25.375 -9.836 1 93.5 110 ALA A CA 1
ATOM 888 C C . ALA A 1 110 ? -1.939 -26.031 -9.641 1 93.5 110 ALA A C 1
ATOM 890 O O . ALA A 1 110 ? -2.635 -26.344 -10.609 1 93.5 110 ALA A O 1
ATOM 891 N N . LYS A 1 111 ? -2.273 -26.328 -8.461 1 93.12 111 LYS A N 1
ATOM 892 C CA . LYS A 1 111 ? -3.59 -26.844 -8.109 1 93.12 111 LYS A CA 1
ATOM 893 C C . LYS A 1 111 ? -4.574 -25.703 -7.844 1 93.12 111 LYS A C 1
ATOM 895 O O . LYS A 1 111 ? -4.832 -25.359 -6.691 1 93.12 111 LYS A O 1
ATOM 900 N N . VAL A 1 112 ? -5.293 -25.297 -8.812 1 92.31 112 VAL A N 1
ATOM 901 C CA . VAL A 1 112 ? -6.082 -24.062 -8.781 1 92.31 112 VAL A CA 1
ATOM 902 C C . VAL A 1 112 ? -7.359 -24.297 -7.977 1 92.31 112 VAL A C 1
ATOM 904 O O . VAL A 1 112 ? -8.008 -23.328 -7.539 1 92.31 112 VAL A O 1
ATOM 907 N N . GLU A 1 113 ? -7.719 -25.531 -7.77 1 91.19 113 GLU A N 1
ATOM 908 C CA . GLU A 1 113 ? -8.938 -25.844 -7.027 1 91.19 113 GLU A CA 1
ATOM 909 C C . GLU A 1 113 ? -8.75 -25.594 -5.531 1 91.19 113 GLU A C 1
ATOM 911 O O . GLU A 1 113 ? -9.719 -25.516 -4.781 1 91.19 113 GLU A O 1
ATOM 916 N N . GLU A 1 114 ? -7.535 -25.453 -5.109 1 93.69 114 GLU A N 1
ATOM 917 C CA . GLU A 1 114 ? -7.266 -25.312 -3.682 1 93.69 114 GLU A CA 1
ATOM 918 C C . GLU A 1 114 ? -6.637 -23.969 -3.363 1 93.69 114 GLU A C 1
ATOM 920 O O . GLU A 1 114 ? -5.793 -23.859 -2.469 1 93.69 114 GLU A O 1
ATOM 925 N N . VAL A 1 115 ? -7.039 -23.016 -4.051 1 95.12 115 VAL A N 1
ATOM 926 C CA . VAL A 1 115 ? -6.496 -21.672 -3.854 1 95.12 115 VAL A CA 1
ATOM 927 C C . VAL A 1 115 ? -7.004 -21.094 -2.531 1 95.12 115 VAL A C 1
ATOM 929 O O . VAL A 1 115 ? -8.188 -21.219 -2.209 1 95.12 115 VAL A O 1
ATOM 932 N N . LYS A 1 116 ? -6.113 -20.547 -1.73 1 96.31 116 LYS A N 1
ATOM 933 C CA . LYS A 1 116 ? -6.445 -19.875 -0.479 1 96.31 116 LYS A CA 1
ATOM 934 C C . LYS A 1 116 ? -6.008 -18.406 -0.508 1 96.31 116 LYS A C 1
ATOM 936 O O . LYS A 1 116 ? -4.93 -18.094 -1.01 1 96.31 116 LYS A O 1
ATOM 941 N N . ALA A 1 117 ? -6.918 -17.609 0.005 1 96.69 117 ALA A N 1
ATOM 942 C CA . ALA A 1 117 ? -6.605 -16.172 0.023 1 96.69 117 ALA A CA 1
ATOM 943 C C . ALA A 1 117 ? -6.934 -15.562 1.379 1 96.69 117 ALA A C 1
ATOM 945 O O . ALA A 1 117 ? -7.902 -15.961 2.029 1 96.69 117 ALA A O 1
ATOM 946 N N . GLY A 1 118 ? -6.105 -14.648 1.845 1 96.19 118 GLY A N 1
ATOM 947 C CA . GLY A 1 118 ? -6.32 -13.891 3.07 1 96.19 118 GLY A CA 1
ATOM 948 C C . GLY A 1 118 ? -5.844 -12.453 2.977 1 96.19 118 GLY A C 1
ATOM 949 O O . GLY A 1 118 ? -4.852 -12.164 2.305 1 96.19 118 GLY A O 1
ATOM 950 N N . LEU A 1 119 ? -6.559 -11.57 3.613 1 94.56 119 LEU A N 1
ATOM 951 C CA . LEU A 1 119 ? -6.207 -10.148 3.658 1 94.56 119 LEU A CA 1
ATOM 952 C C . LEU A 1 119 ? -5.914 -9.711 5.086 1 94.56 119 LEU A C 1
ATOM 954 O O . LEU A 1 119 ? -6.781 -9.797 5.961 1 94.56 119 LEU A O 1
ATOM 958 N N . GLU A 1 120 ? -4.637 -9.32 5.293 1 93.75 120 GLU A N 1
ATOM 959 C CA . GLU A 1 120 ? -4.219 -8.852 6.609 1 93.75 120 GLU A CA 1
ATOM 960 C C . GLU A 1 120 ? -3.311 -7.625 6.496 1 93.75 120 GLU A C 1
ATOM 962 O O . GLU A 1 120 ? -2.369 -7.617 5.699 1 93.75 120 GLU A O 1
ATOM 967 N N . ASN A 1 121 ? -3.641 -6.621 7.273 1 92.56 121 ASN A N 1
ATOM 968 C CA . ASN A 1 121 ? -2.807 -5.426 7.324 1 92.56 121 ASN A CA 1
ATOM 969 C C . ASN A 1 121 ? -2.594 -4.828 5.934 1 92.56 121 ASN A C 1
ATOM 971 O O . ASN A 1 121 ? -1.48 -4.43 5.59 1 92.56 121 ASN A O 1
ATOM 975 N N . GLY A 1 122 ? -3.648 -4.949 5.191 1 94 122 GLY A N 1
ATOM 976 C CA . GLY A 1 122 ? -3.633 -4.332 3.877 1 94 122 GLY A CA 1
ATOM 977 C C . GLY A 1 122 ? -2.842 -5.125 2.854 1 94 122 GLY A C 1
ATOM 978 O O . GLY A 1 122 ? -2.494 -4.605 1.791 1 94 122 GLY A O 1
ATOM 979 N N . VAL A 1 123 ? -2.492 -6.375 3.244 1 95.12 123 VAL A N 1
ATOM 980 C CA . VAL A 1 123 ? -1.783 -7.242 2.311 1 95.12 123 VAL A CA 1
ATOM 981 C C . VAL A 1 123 ? -2.635 -8.469 1.999 1 95.12 123 VAL A C 1
ATOM 983 O O . VAL A 1 123 ? -3.068 -9.18 2.91 1 95.12 123 VAL A O 1
ATOM 986 N N . LEU A 1 124 ? -2.842 -8.664 0.722 1 96.56 124 LEU A N 1
ATOM 987 C CA . LEU A 1 124 ? -3.531 -9.867 0.273 1 96.56 124 LEU A CA 1
ATOM 988 C C . LEU A 1 124 ? -2.539 -10.992 -0.003 1 96.56 124 LEU A C 1
ATOM 990 O O . LEU A 1 124 ? -1.555 -10.797 -0.719 1 96.56 124 LEU A O 1
ATOM 994 N N . THR A 1 125 ? -2.779 -12.094 0.593 1 97.5 125 THR A N 1
ATOM 995 C CA . THR A 1 125 ? -1.963 -13.273 0.329 1 97.5 125 THR A CA 1
ATOM 996 C C . THR A 1 125 ? -2.791 -14.367 -0.345 1 97.5 125 THR A C 1
ATOM 998 O O . THR A 1 125 ? -3.826 -14.781 0.178 1 97.5 125 THR A O 1
ATOM 1001 N N . VAL A 1 126 ? -2.354 -14.742 -1.493 1 97.75 126 VAL A N 1
ATOM 1002 C CA . VAL A 1 126 ? -3 -15.836 -2.213 1 97.75 126 VAL A CA 1
ATOM 1003 C C . VAL A 1 126 ? -2.033 -17.016 -2.352 1 97.75 126 VAL A C 1
ATOM 1005 O O . VAL A 1 126 ? -0.917 -16.844 -2.848 1 97.75 126 VAL A O 1
ATOM 1008 N N . THR A 1 127 ? -2.461 -18.141 -1.934 1 97.88 127 THR A N 1
ATOM 1009 C CA . THR A 1 127 ? -1.642 -19.344 -2.002 1 97.88 127 THR A CA 1
ATOM 1010 C C . THR A 1 127 ? -2.275 -20.375 -2.928 1 97.88 127 THR A C 1
ATOM 1012 O O . THR A 1 127 ? -3.447 -20.719 -2.766 1 97.88 127 THR A O 1
ATOM 1015 N N . VAL A 1 128 ? -1.448 -20.812 -3.838 1 97.38 128 VAL A N 1
ATOM 1016 C CA . VAL A 1 128 ? -1.874 -21.844 -4.77 1 97.38 128 VAL A CA 1
ATOM 1017 C C . VAL A 1 128 ? -0.986 -23.078 -4.613 1 97.38 128 VAL A C 1
ATOM 1019 O O . VAL A 1 128 ? 0.163 -23.078 -5.059 1 97.38 128 VAL A O 1
ATOM 1022 N N . PRO A 1 129 ? -1.533 -24.094 -4.051 1 96.88 129 PRO A N 1
ATOM 1023 C CA . PRO A 1 129 ? -0.718 -25.312 -3.879 1 96.88 129 PRO A CA 1
ATOM 1024 C C . PRO A 1 129 ? -0.28 -25.922 -5.207 1 96.88 129 PRO A C 1
ATOM 1026 O O . PRO A 1 129 ? -0.876 -25.641 -6.25 1 96.88 129 PRO A O 1
ATOM 1029 N N . LYS A 1 130 ? 0.821 -26.672 -5.125 1 93.81 130 LYS A N 1
ATOM 1030 C CA . LYS A 1 130 ? 1.317 -27.375 -6.305 1 93.81 130 LYS A CA 1
ATOM 1031 C C . LYS A 1 130 ? 0.818 -28.812 -6.332 1 93.81 130 LYS A C 1
ATOM 1033 O O . LYS A 1 130 ? 0.518 -29.391 -5.289 1 93.81 130 LYS A O 1
ATOM 1038 N N . VAL A 1 131 ? 0.74 -29.328 -7.586 1 85.75 131 VAL A N 1
ATOM 1039 C CA . VAL A 1 131 ? 0.353 -30.719 -7.742 1 85.75 131 VAL A CA 1
ATOM 1040 C C . VAL A 1 131 ? 1.528 -31.625 -7.379 1 85.75 131 VAL A C 1
ATOM 1042 O O . VAL A 1 131 ? 2.676 -31.328 -7.723 1 85.75 131 VAL A O 1
ATOM 1045 N N . GLU A 1 132 ? 1.406 -32.406 -6.316 1 71.56 132 GLU A N 1
ATOM 1046 C CA . GLU A 1 132 ? 2.439 -33.375 -5.938 1 71.56 132 GLU A CA 1
ATOM 1047 C C . GLU A 1 132 ? 2.885 -34.219 -7.133 1 71.56 132 GLU A C 1
ATOM 1049 O O . GLU A 1 132 ? 2.072 -34.562 -7.996 1 71.56 132 GLU A O 1
ATOM 1054 N N . ALA A 1 133 ? 4.105 -33.938 -7.523 1 58.69 133 ALA A N 1
ATOM 1055 C CA . ALA A 1 133 ? 4.633 -34.844 -8.555 1 58.69 133 ALA A CA 1
ATOM 1056 C C . ALA A 1 133 ? 4.277 -36.312 -8.25 1 58.69 133 ALA A C 1
ATOM 1058 O O . ALA A 1 133 ? 4.441 -36.75 -7.125 1 58.69 133 ALA A O 1
ATOM 1059 N N . LYS A 1 134 ? 3.266 -36.688 -8.867 1 53.34 134 LYS A N 1
ATOM 1060 C CA . LYS A 1 134 ? 3.062 -38.156 -8.766 1 53.34 134 LYS A CA 1
ATOM 1061 C C . LYS A 1 134 ? 4.395 -38.875 -8.805 1 53.34 134 LYS A C 1
ATOM 1063 O O . LYS A 1 134 ? 5.234 -38.625 -9.672 1 53.34 134 LYS A O 1
ATOM 1068 N N . LYS A 1 135 ? 4.945 -39.094 -7.613 1 51.62 135 LYS A N 1
ATOM 1069 C CA . LYS A 1 135 ? 6.051 -40.031 -7.684 1 51.62 135 LYS A CA 1
ATOM 1070 C C . LYS A 1 135 ? 5.852 -41.031 -8.82 1 51.62 135 LYS A C 1
ATOM 1072 O O . LYS A 1 135 ? 4.746 -41.531 -9.023 1 51.62 135 LYS A O 1
ATOM 1077 N N . PRO A 1 136 ? 6.68 -40.844 -9.82 1 50.12 136 PRO A N 1
ATOM 1078 C CA . PRO A 1 136 ? 6.574 -41.875 -10.836 1 50.12 136 PRO A CA 1
ATOM 1079 C C . PRO A 1 136 ? 6.234 -43.25 -10.25 1 50.12 136 PRO A C 1
ATOM 1081 O O . PRO A 1 136 ? 6.863 -43.688 -9.273 1 50.12 136 PRO A O 1
ATOM 1084 N N . GLU A 1 137 ? 4.957 -43.438 -10.062 1 48.97 137 GLU A N 1
ATOM 1085 C CA . GLU A 1 137 ? 4.664 -44.812 -9.766 1 48.97 137 GLU A CA 1
ATOM 1086 C C . GLU A 1 137 ? 5.586 -45.75 -10.539 1 48.97 137 GLU A C 1
ATOM 1088 O O . GLU A 1 137 ? 5.59 -45.75 -11.773 1 48.97 137 GLU A O 1
ATOM 1093 N N . VAL A 1 138 ? 6.816 -45.781 -10.172 1 50.69 138 VAL A N 1
ATOM 1094 C CA . VAL A 1 138 ? 7.695 -46.75 -10.781 1 50.69 138 VAL A CA 1
ATOM 1095 C C . VAL A 1 138 ? 6.945 -48.094 -10.938 1 50.69 138 VAL A C 1
ATOM 1097 O O . VAL A 1 138 ? 6.523 -48.688 -9.945 1 50.69 138 VAL A O 1
ATOM 1100 N N . LYS A 1 139 ? 6.137 -48.094 -11.914 1 54.09 139 LYS A N 1
ATOM 1101 C CA . LYS A 1 139 ? 5.562 -49.406 -12.242 1 54.09 139 LYS A CA 1
ATOM 1102 C C . LYS A 1 139 ? 6.645 -50.469 -12.32 1 54.09 139 LYS A C 1
ATOM 1104 O O . LYS A 1 139 ? 7.566 -50.375 -13.141 1 54.09 139 LYS A O 1
ATOM 1109 N N . ALA A 1 140 ? 7.043 -51 -11.211 1 51.78 140 ALA A N 1
ATOM 1110 C CA . ALA A 1 140 ? 7.957 -52.156 -11.203 1 51.78 140 ALA A CA 1
ATOM 1111 C C . ALA A 1 140 ? 7.531 -53.219 -12.211 1 51.78 140 ALA A C 1
ATOM 1113 O O . ALA A 1 140 ? 6.418 -53.75 -12.141 1 51.78 140 ALA A O 1
ATOM 1114 N N . ILE A 1 141 ? 7.875 -52.969 -13.391 1 53.28 141 ILE A N 1
ATOM 1115 C CA . ILE A 1 141 ? 7.648 -54.031 -14.359 1 53.28 141 ILE A CA 1
ATOM 1116 C C . ILE A 1 141 ? 8.211 -55.344 -13.828 1 53.28 141 ILE A C 1
ATOM 1118 O O . ILE A 1 141 ? 9.414 -55.438 -13.57 1 53.28 141 ILE A O 1
ATOM 1122 N N . GLU A 1 142 ? 7.461 -55.969 -12.992 1 51.12 142 GLU A N 1
ATOM 1123 C CA . GLU A 1 142 ? 7.875 -57.344 -12.609 1 51.12 142 GLU A CA 1
ATOM 1124 C C . GLU A 1 142 ? 8.297 -58.156 -13.828 1 51.12 142 GLU A C 1
ATOM 1126 O O . GLU A 1 142 ? 7.527 -58.281 -14.781 1 51.12 142 GLU A O 1
ATOM 1131 N N . ILE A 1 143 ? 9.508 -58 -14.234 1 51.38 143 ILE A N 1
ATOM 1132 C CA . ILE A 1 143 ? 9.984 -58.906 -15.281 1 51.38 143 ILE A CA 1
ATOM 1133 C C . ILE A 1 143 ? 9.742 -60.344 -14.867 1 51.38 143 ILE A C 1
ATOM 1135 O O . ILE A 1 143 ? 10.242 -60.812 -13.844 1 51.38 143 ILE A O 1
ATOM 1139 N N . SER A 1 144 ? 8.438 -60.75 -14.953 1 50.34 144 SER A N 1
ATOM 1140 C CA . SER A 1 144 ? 8.25 -62.219 -14.859 1 50.34 144 SER A CA 1
ATOM 1141 C C . SER A 1 144 ? 9.281 -62.938 -15.703 1 50.34 144 SER A C 1
ATOM 1143 O O . SER A 1 144 ? 9.375 -62.75 -16.922 1 50.34 144 SER A O 1
ATOM 1145 N N . GLY A 1 145 ? 10.578 -62.969 -15.258 1 37.97 145 GLY A N 1
ATOM 1146 C CA . GLY A 1 145 ? 11.414 -64 -15.773 1 37.97 145 GLY A CA 1
ATOM 1147 C C . GLY A 1 145 ? 10.875 -65.438 -15.453 1 37.97 145 GLY A C 1
ATOM 1148 O O . GLY A 1 145 ? 10.102 -65.562 -14.5 1 37.97 145 GLY A O 1
ATOM 1149 N N . MET B 1 1 ? 32.375 17.172 -8.164 1 22.5 1 MET B N 1
ATOM 1150 C CA . MET B 1 1 ? 31.172 17.828 -8.68 1 22.5 1 MET B CA 1
ATOM 1151 C C . MET B 1 1 ? 30.016 16.844 -8.758 1 22.5 1 MET B C 1
ATOM 1153 O O . MET B 1 1 ? 29.953 16.016 -9.672 1 22.5 1 MET B O 1
ATOM 1157 N N . SER B 1 2 ? 29.609 16.188 -7.641 1 25.95 2 SER B N 1
ATOM 1158 C CA . SER B 1 2 ? 28.781 15.023 -7.363 1 25.95 2 SER B CA 1
ATOM 1159 C C . SER B 1 2 ? 27.344 15.258 -7.809 1 25.95 2 SER B C 1
ATOM 1161 O O . SER B 1 2 ? 26.703 16.234 -7.387 1 25.95 2 SER B O 1
ATOM 1163 N N . MET B 1 3 ? 27.062 15.18 -9.172 1 27 3 MET B N 1
ATOM 1164 C CA . MET B 1 3 ? 25.781 15.414 -9.797 1 27 3 MET B CA 1
ATOM 1165 C C . MET B 1 3 ? 24.672 14.641 -9.086 1 27 3 MET B C 1
ATOM 1167 O O . MET B 1 3 ? 24.75 13.414 -8.969 1 27 3 MET B O 1
ATOM 1171 N N . VAL B 1 4 ? 24.141 15.211 -8.109 1 32.69 4 VAL B N 1
ATOM 1172 C CA . VAL B 1 4 ? 22.922 14.688 -7.512 1 32.69 4 VAL B CA 1
ATOM 1173 C C . VAL B 1 4 ? 21.938 14.281 -8.617 1 32.69 4 VAL B C 1
ATOM 1175 O O . VAL B 1 4 ? 21.562 15.102 -9.453 1 32.69 4 VAL B O 1
ATOM 1178 N N . ARG B 1 5 ? 22.188 13.141 -9.211 1 32 5 ARG B N 1
ATOM 1179 C CA . ARG B 1 5 ? 21.234 12.586 -10.148 1 32 5 ARG B CA 1
ATOM 1180 C C . ARG B 1 5 ? 19.797 12.969 -9.766 1 32 5 ARG B C 1
ATOM 1182 O O . ARG B 1 5 ? 19.375 12.727 -8.641 1 32 5 ARG B O 1
ATOM 1189 N N . ARG B 1 6 ? 19.438 14.094 -10.25 1 30.7 6 ARG B N 1
ATOM 1190 C CA . ARG B 1 6 ? 18.062 14.578 -10.195 1 30.7 6 ARG B CA 1
ATOM 1191 C C . ARG B 1 6 ? 17.062 13.445 -10.422 1 30.7 6 ARG B C 1
ATOM 1193 O O . ARG B 1 6 ? 17.172 12.711 -11.406 1 30.7 6 ARG B O 1
ATOM 1200 N N . CYS B 1 7 ? 16.859 12.672 -9.422 1 32.47 7 CYS B N 1
ATOM 1201 C CA . CYS B 1 7 ? 15.797 11.695 -9.602 1 32.47 7 CYS B CA 1
ATOM 1202 C C . CYS B 1 7 ? 14.711 12.242 -10.523 1 32.47 7 CYS B C 1
ATOM 1204 O O . CYS B 1 7 ? 14.227 13.359 -10.336 1 32.47 7 CYS B O 1
ATOM 1206 N N . PRO B 1 8 ? 14.781 12.008 -11.812 1 38.41 8 PRO B N 1
ATOM 1207 C CA . PRO B 1 8 ? 13.844 12.555 -12.797 1 38.41 8 PRO B CA 1
ATOM 1208 C C . PRO B 1 8 ? 12.43 12.711 -12.242 1 38.41 8 PRO B C 1
ATOM 1210 O O . PRO B 1 8 ? 11.68 13.586 -12.68 1 38.41 8 PRO B O 1
ATOM 1213 N N . PHE B 1 9 ? 11.906 11.625 -11.711 1 36.88 9 PHE B N 1
ATOM 1214 C CA . PHE B 1 9 ? 10.484 11.688 -11.383 1 36.88 9 PHE B CA 1
ATOM 1215 C C . PHE B 1 9 ? 10.242 12.648 -10.227 1 36.88 9 PHE B C 1
ATOM 1217 O O . PHE B 1 9 ? 9.164 12.648 -9.617 1 36.88 9 PHE B O 1
ATOM 1224 N N . ALA B 1 10 ? 11.18 13.32 -9.742 1 37.47 10 ALA B N 1
ATOM 1225 C CA . ALA B 1 10 ? 11.125 14.406 -8.766 1 37.47 10 ALA B CA 1
ATOM 1226 C C . ALA B 1 10 ? 10.195 15.516 -9.234 1 37.47 10 ALA B C 1
ATOM 1228 O O . ALA B 1 10 ? 10.156 16.594 -8.641 1 37.47 10 ALA B O 1
ATOM 1229 N N . ASP B 1 11 ? 10 15.703 -10.477 1 36.47 11 ASP B N 1
ATOM 1230 C CA . ASP B 1 11 ? 9.234 16.891 -10.844 1 36.47 11 ASP B CA 1
ATOM 1231 C C . ASP B 1 11 ? 7.918 16.953 -10.07 1 36.47 11 ASP B C 1
ATOM 1233 O O . ASP B 1 11 ? 7.062 17.781 -10.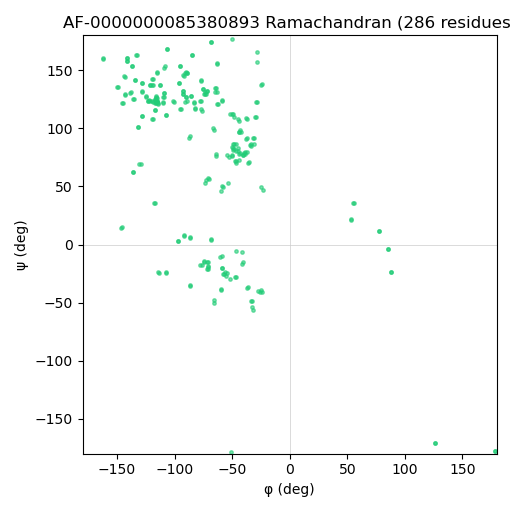367 1 36.47 11 ASP B O 1
ATOM 1237 N N . LEU B 1 12 ? 7.328 15.883 -9.695 1 36.84 12 LEU B N 1
ATOM 1238 C CA . LEU B 1 12 ? 6.039 16.25 -9.125 1 36.84 12 LEU B CA 1
ATOM 1239 C C . LEU B 1 12 ? 6.203 17.344 -8.07 1 36.84 12 LEU B C 1
ATOM 1241 O O . LEU B 1 12 ? 7.285 17.5 -7.5 1 36.84 12 LEU B O 1
ATOM 1245 N N . TRP B 1 13 ? 5.117 17.953 -7.242 1 38.97 13 TRP B N 1
ATOM 1246 C CA . TRP B 1 13 ? 4.945 19.234 -6.551 1 38.97 13 TRP B CA 1
ATOM 1247 C C . TRP B 1 13 ? 6.055 19.453 -5.527 1 38.97 13 TRP B C 1
ATOM 1249 O O . TRP B 1 13 ? 6.004 18.906 -4.426 1 38.97 13 TRP B O 1
ATOM 1259 N N . VAL B 1 14 ? 7.25 19.328 -5.742 1 38.53 14 VAL B N 1
ATOM 1260 C CA . VAL B 1 14 ? 8.219 19.844 -4.777 1 38.53 14 VAL B CA 1
ATOM 1261 C C . VAL B 1 14 ? 7.855 21.266 -4.379 1 38.53 14 VAL B C 1
ATOM 1263 O O . VAL B 1 14 ? 7.832 22.172 -5.223 1 38.53 14 VAL B O 1
ATOM 1266 N N . ASP B 1 15 ? 6.785 21.453 -3.594 1 39.75 15 ASP B N 1
ATOM 1267 C CA . ASP B 1 15 ? 6.695 22.812 -3.07 1 39.75 15 ASP B CA 1
ATOM 1268 C C . ASP B 1 15 ? 8.078 23.359 -2.736 1 39.75 15 ASP B C 1
ATOM 1270 O O . ASP B 1 15 ? 8.883 22.703 -2.076 1 39.75 15 ASP B O 1
ATOM 1274 N N . PRO B 1 16 ? 8.727 24.344 -3.475 1 41.25 16 PRO B N 1
ATOM 1275 C CA . PRO B 1 16 ? 9.992 25.016 -3.17 1 41.25 16 PRO B CA 1
ATOM 1276 C C . PRO B 1 16 ? 10.227 25.188 -1.669 1 41.25 16 PRO B C 1
ATOM 1278 O O . PRO B 1 16 ? 11.367 25.312 -1.229 1 41.25 16 PRO B O 1
ATOM 1281 N N . PHE B 1 17 ? 9.211 25.703 -0.952 1 42.41 17 PHE B N 1
ATOM 1282 C CA . PHE B 1 17 ? 9.414 25.938 0.472 1 42.41 17 PHE B CA 1
ATOM 1283 C C . PHE B 1 17 ? 9.617 24.625 1.214 1 42.41 17 PHE B C 1
ATOM 1285 O O . PHE B 1 17 ? 10.047 24.609 2.367 1 42.41 17 PHE B O 1
ATOM 1292 N N . ASP B 1 18 ? 8.766 23.688 1.005 1 41.53 18 ASP B N 1
ATOM 1293 C CA . ASP B 1 18 ? 8.961 22.438 1.738 1 41.53 18 ASP B CA 1
ATOM 1294 C C . ASP B 1 18 ? 10.148 21.656 1.181 1 41.53 18 ASP B C 1
ATOM 1296 O O . ASP B 1 18 ? 10.062 21.078 0.101 1 41.53 18 ASP B O 1
ATOM 1300 N N . GLY B 1 19 ? 11.305 22.25 1.119 1 39.03 19 GLY B N 1
ATOM 1301 C CA . GLY B 1 19 ? 12.648 21.781 0.858 1 39.03 19 GLY B CA 1
ATOM 1302 C C . GLY B 1 19 ? 12.836 20.312 1.203 1 39.03 19 GLY B C 1
ATOM 1303 O O . GLY B 1 19 ? 13.906 19.75 0.971 1 39.03 19 GLY B O 1
ATOM 1304 N N . PHE B 1 20 ? 12.25 19.906 2.275 1 41.28 20 PHE B N 1
ATOM 1305 C CA . PHE B 1 20 ? 12.727 18.609 2.75 1 41.28 20 PHE B CA 1
ATOM 1306 C C . PHE B 1 20 ? 12.281 17.484 1.818 1 41.28 20 PHE B C 1
ATOM 1308 O O . PHE B 1 20 ? 11.102 17.125 1.801 1 41.28 20 PHE B O 1
ATOM 1315 N N . CYS B 1 21 ? 12.656 17.656 0.629 1 39.88 21 CYS B N 1
ATOM 1316 C CA . CYS B 1 21 ? 12.602 16.375 -0.063 1 39.88 21 CYS B CA 1
ATOM 1317 C C . CYS B 1 21 ? 13.102 15.258 0.837 1 39.88 21 CYS B C 1
ATOM 1319 O O . CYS B 1 21 ? 14.195 15.344 1.401 1 39.88 21 CYS B O 1
ATOM 1321 N N . SER B 1 22 ? 12.367 14.797 1.741 1 40.69 22 SER B N 1
ATOM 1322 C CA . SER B 1 22 ? 12.906 13.594 2.359 1 40.69 22 SER B CA 1
ATOM 1323 C C . SER B 1 22 ? 13.852 12.867 1.409 1 40.69 22 SER B C 1
ATOM 1325 O O . SER B 1 22 ? 13.414 12.078 0.571 1 40.69 22 SER B O 1
ATOM 1327 N N . ILE B 1 23 ? 14.812 13.664 0.833 1 38.44 23 ILE B N 1
ATOM 1328 C CA . ILE B 1 23 ? 15.906 12.961 0.174 1 38.44 23 ILE B CA 1
ATOM 1329 C C . ILE B 1 23 ? 16.484 11.906 1.112 1 38.44 23 ILE B C 1
ATOM 1331 O O . ILE B 1 23 ? 17.016 12.234 2.178 1 38.44 23 ILE B O 1
ATOM 1335 N N . VAL B 1 24 ? 15.867 10.797 1.302 1 41.72 24 VAL B N 1
ATOM 1336 C CA . VAL B 1 24 ? 16.703 9.734 1.85 1 41.72 24 VAL B CA 1
ATOM 1337 C C . VAL B 1 24 ? 18.047 9.711 1.13 1 41.72 24 VAL B C 1
ATOM 1339 O O . VAL B 1 24 ? 18.094 9.773 -0.101 1 41.72 24 VAL B O 1
ATOM 1342 N N . PRO B 1 25 ? 19.062 10.312 1.662 1 36.5 25 PRO B N 1
ATOM 1343 C CA . PRO B 1 25 ? 20.375 10.203 1.021 1 36.5 25 PRO B CA 1
ATOM 1344 C C . PRO B 1 25 ? 20.547 8.898 0.244 1 36.5 25 PRO B C 1
ATOM 1346 O O . PRO B 1 25 ? 20.016 7.859 0.65 1 36.5 25 PRO B O 1
ATOM 1349 N N . ALA B 1 26 ? 20.828 9.008 -0.962 1 38.19 26 ALA B N 1
ATOM 1350 C CA . ALA B 1 26 ? 21.266 7.953 -1.881 1 38.19 26 ALA B CA 1
ATOM 1351 C C . ALA B 1 26 ? 22.188 6.953 -1.182 1 38.19 26 ALA B C 1
ATOM 1353 O O . ALA B 1 26 ? 22.578 5.945 -1.771 1 38.19 26 ALA B O 1
ATOM 1354 N N . SER B 1 27 ? 23.047 7.359 -0.288 1 39.91 27 SER B N 1
ATOM 1355 C CA . SER B 1 27 ? 24.016 6.379 0.197 1 39.91 27 SER B CA 1
ATOM 1356 C C . SER B 1 27 ? 23.312 5.168 0.805 1 39.91 27 SER B C 1
ATOM 1358 O O . SER B 1 27 ? 23.953 4.344 1.464 1 39.91 27 SER B O 1
ATOM 1360 N N . TRP B 1 28 ? 22.125 5.305 1.285 1 41.06 28 TRP B N 1
ATOM 1361 C CA . TRP B 1 28 ? 21.594 4.008 1.691 1 41.06 28 TRP B CA 1
ATOM 1362 C C . TRP B 1 28 ? 21.75 2.982 0.572 1 41.06 28 TRP B C 1
ATOM 1364 O O . TRP B 1 28 ? 21.594 3.312 -0.606 1 41.06 28 TRP B O 1
ATOM 1374 N N . ASP B 1 29 ? 22.578 2.021 0.809 1 37.75 29 ASP B N 1
ATOM 1375 C CA . ASP B 1 29 ? 22.828 0.927 -0.123 1 37.75 29 ASP B CA 1
ATOM 1376 C C . ASP B 1 29 ? 21.641 0.711 -1.052 1 37.75 29 ASP B C 1
ATOM 1378 O O . ASP B 1 29 ? 20.5 1.066 -0.713 1 37.75 29 ASP B O 1
ATOM 1382 N N . SER B 1 30 ? 21.922 0.501 -2.301 1 39.25 30 SER B N 1
ATOM 1383 C CA . SER B 1 30 ? 21.094 0.124 -3.447 1 39.25 30 SER B CA 1
ATOM 1384 C C . SER B 1 30 ? 19.828 -0.604 -3.008 1 39.25 30 SER B C 1
ATOM 1386 O O . SER B 1 30 ? 18.828 -0.589 -3.717 1 39.25 30 SER B O 1
ATOM 1388 N N . ASP B 1 31 ? 20 -1.49 -2.021 1 36.97 31 ASP B N 1
ATOM 1389 C CA . ASP B 1 31 ? 18.906 -2.375 -1.636 1 36.97 31 ASP B CA 1
ATOM 1390 C C . ASP B 1 31 ? 17.797 -1.604 -0.917 1 36.97 31 ASP B C 1
ATOM 1392 O O . ASP B 1 31 ? 16.922 -2.203 -0.284 1 36.97 31 ASP B O 1
ATOM 1396 N N . THR B 1 32 ? 18.094 -0.411 -0.383 1 40.5 32 THR B N 1
ATOM 1397 C CA . THR B 1 32 ? 17.078 0.367 0.328 1 40.5 32 T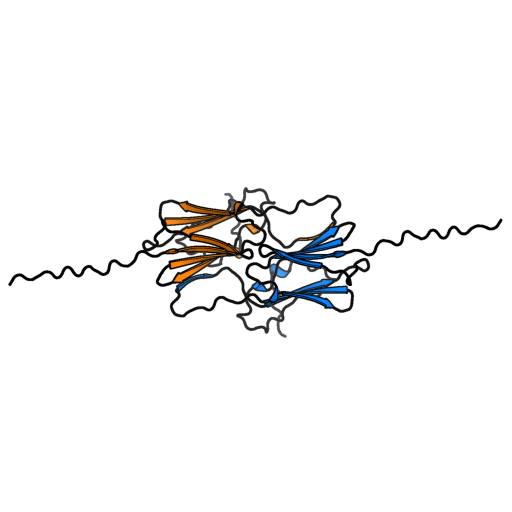HR B CA 1
ATOM 1398 C C . THR B 1 32 ? 15.898 0.686 -0.586 1 40.5 32 THR B C 1
ATOM 1400 O O . THR B 1 32 ? 15.953 1.637 -1.368 1 40.5 32 THR B O 1
ATOM 1403 N N . ALA B 1 33 ? 15.438 -0.248 -1.274 1 41.22 33 ALA B N 1
ATOM 1404 C CA . ALA B 1 33 ? 14.328 -0.263 -2.229 1 41.22 33 ALA B CA 1
ATOM 1405 C C . ALA B 1 33 ? 13.281 0.786 -1.868 1 41.22 33 ALA B C 1
ATOM 1407 O O . ALA B 1 33 ? 13.266 1.293 -0.744 1 41.22 33 ALA B O 1
ATOM 1408 N N . SER B 1 34 ? 12.336 1.091 -2.85 1 44.66 34 SER B N 1
ATOM 1409 C CA . SER B 1 34 ? 11.234 1.933 -3.309 1 44.66 34 SER B CA 1
ATOM 1410 C C . SER B 1 34 ? 10.203 2.139 -2.207 1 44.66 34 SER B C 1
ATOM 1412 O O . SER B 1 34 ? 9.133 2.703 -2.451 1 44.66 34 SER B O 1
ATOM 1414 N N . PHE B 1 35 ? 10.508 1.338 -1.04 1 49.47 35 PHE B N 1
ATOM 1415 C CA . PHE B 1 35 ? 9.422 1.714 -0.143 1 49.47 35 PHE B CA 1
ATOM 1416 C C . PHE B 1 35 ? 9.453 3.209 0.153 1 49.47 35 PHE B C 1
ATOM 1418 O O . PHE B 1 35 ? 8.688 3.699 0.983 1 49.47 35 PHE B O 1
ATOM 1425 N N . ALA B 1 36 ? 10.578 3.809 -0.273 1 50.53 36 ALA B N 1
ATOM 1426 C CA . ALA B 1 36 ? 10.898 5.195 0.057 1 50.53 36 ALA B CA 1
ATOM 1427 C C . ALA B 1 36 ? 9.656 6.078 -0.027 1 50.53 36 ALA B C 1
ATOM 1429 O O . ALA B 1 36 ? 9.594 7.137 0.601 1 50.53 36 ALA B O 1
ATOM 1430 N N . ASN B 1 37 ? 8.539 5.52 -0.714 1 62.19 37 ASN B N 1
ATOM 1431 C CA . ASN B 1 37 ? 7.609 6.648 -0.726 1 62.19 37 ASN B CA 1
ATOM 1432 C C . ASN B 1 37 ? 6.223 6.234 -0.243 1 62.19 37 ASN B C 1
ATOM 1434 O O . ASN B 1 37 ? 5.367 5.859 -1.046 1 62.19 37 ASN B O 1
ATOM 1438 N N . ALA B 1 38 ? 6.211 5.91 1.267 1 82.44 38 ALA B N 1
ATOM 1439 C CA . ALA B 1 38 ? 4.852 5.805 1.788 1 82.44 38 ALA B CA 1
ATOM 1440 C C . ALA B 1 38 ? 3.977 6.945 1.271 1 82.44 38 ALA B C 1
ATOM 1442 O O . ALA B 1 38 ? 4.23 8.117 1.567 1 82.44 38 ALA B O 1
ATOM 1443 N N . ARG B 1 39 ? 3.105 6.652 0.416 1 87.44 39 ARG B N 1
ATOM 1444 C CA . ARG B 1 39 ? 2.211 7.676 -0.116 1 87.44 39 ARG B CA 1
ATOM 1445 C C . ARG B 1 39 ? 1.297 8.227 0.974 1 87.44 39 ARG B C 1
ATOM 1447 O O . ARG B 1 39 ? 0.68 7.461 1.718 1 87.44 39 ARG B O 1
ATOM 1454 N N . VAL B 1 40 ? 1.222 9.547 1.049 1 92.19 40 VAL B N 1
ATOM 1455 C CA . VAL B 1 40 ? 0.473 10.172 2.137 1 92.19 40 VAL B CA 1
ATOM 1456 C C . VAL B 1 40 ? -0.517 11.188 1.572 1 92.19 40 VAL B C 1
ATOM 1458 O O . VAL B 1 40 ? -0.168 11.977 0.695 1 92.19 40 VAL B O 1
ATOM 1461 N N . ASP B 1 41 ? -1.703 11.109 2.014 1 92.81 41 ASP B N 1
ATOM 1462 C CA . ASP B 1 41 ? -2.678 12.18 1.822 1 92.81 41 ASP B CA 1
ATOM 1463 C C . ASP B 1 41 ? -2.744 13.094 3.047 1 92.81 41 ASP B C 1
ATOM 1465 O O . ASP B 1 41 ? -2.688 12.617 4.184 1 92.81 41 ASP B O 1
ATOM 1469 N N . TRP B 1 42 ? -2.842 14.367 2.742 1 94.81 42 TRP B N 1
ATOM 1470 C CA . TRP B 1 42 ? -3.002 15.352 3.807 1 94.81 42 TRP B CA 1
ATOM 1471 C C . TRP B 1 42 ? -4.188 16.266 3.527 1 94.81 42 TRP B C 1
ATOM 1473 O O . TRP B 1 42 ? -4.141 17.094 2.611 1 94.81 42 TRP B O 1
ATOM 1483 N N . LYS B 1 43 ? -5.184 16.078 4.336 1 93.88 43 LYS B N 1
ATOM 1484 C CA . LYS B 1 43 ? -6.379 16.906 4.215 1 93.88 43 LYS B CA 1
ATOM 1485 C C . LYS B 1 43 ? -6.578 17.781 5.457 1 93.88 43 LYS B C 1
ATOM 1487 O O . LYS B 1 43 ? -6.281 17.344 6.574 1 93.88 43 LYS B O 1
ATOM 1492 N N . GLU B 1 44 ? -7.145 18.906 5.184 1 93.69 44 GLU B N 1
ATOM 1493 C CA . GLU B 1 44 ? -7.457 19.844 6.266 1 93.69 44 GLU B CA 1
ATOM 1494 C C . GLU B 1 44 ? -8.961 20.062 6.387 1 93.69 44 GLU B C 1
ATOM 1496 O O . GLU B 1 44 ? -9.617 20.453 5.418 1 93.69 44 GLU B O 1
ATOM 1501 N N . THR B 1 45 ? -9.5 19.766 7.547 1 91.81 45 THR B N 1
ATOM 1502 C CA . THR B 1 45 ? -10.883 20.047 7.891 1 91.81 45 THR B CA 1
ATOM 1503 C C . THR B 1 45 ? -10.961 21.219 8.867 1 91.81 45 THR B C 1
ATOM 1505 O O . THR B 1 45 ? -9.938 21.688 9.367 1 91.81 45 THR B O 1
ATOM 1508 N N . PRO B 1 46 ? -12.125 21.719 9.07 1 90 46 PRO B N 1
ATOM 1509 C CA . PRO B 1 46 ? -12.234 22.812 10.039 1 90 46 PRO B CA 1
ATOM 1510 C C . PRO B 1 46 ? -11.75 22.422 11.43 1 90 46 PRO B C 1
ATOM 1512 O O . PRO B 1 46 ? -11.273 23.281 12.18 1 90 46 PRO B O 1
ATOM 1515 N N . GLU B 1 47 ? -11.703 21.156 11.703 1 92.25 47 GLU B N 1
ATOM 1516 C CA . GLU B 1 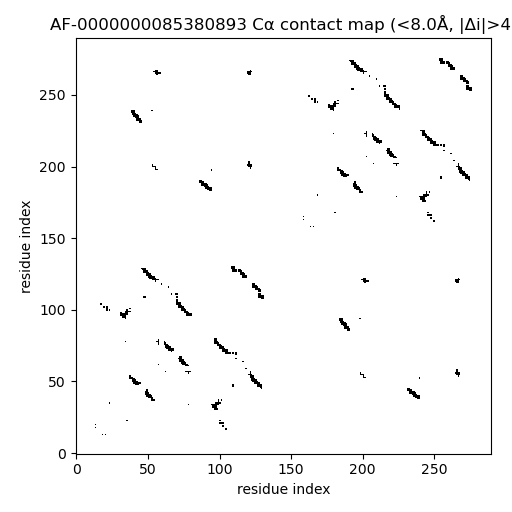47 ? -11.422 20.719 13.062 1 92.25 47 GLU B CA 1
ATOM 1517 C C . GLU B 1 47 ? -10.016 20.141 13.18 1 92.25 47 GLU B C 1
ATOM 1519 O O . GLU B 1 47 ? -9.453 20.094 14.273 1 92.25 47 GLU B O 1
ATOM 1524 N N . ALA B 1 48 ? -9.508 19.672 12.031 1 96.12 48 ALA B N 1
ATOM 1525 C CA . ALA B 1 48 ? -8.258 18.938 12.195 1 96.12 48 ALA B CA 1
ATOM 1526 C C . ALA B 1 48 ? -7.52 18.812 10.867 1 96.12 48 ALA B C 1
ATOM 1528 O O . ALA B 1 48 ? -8.094 19.031 9.805 1 96.12 48 ALA B O 1
ATOM 1529 N N . HIS B 1 49 ? -6.242 18.547 10.945 1 96 49 HIS B N 1
ATOM 1530 C CA . HIS B 1 49 ? -5.445 18.031 9.844 1 96 49 HIS B CA 1
ATOM 1531 C C . HIS B 1 49 ? -5.398 16.5 9.875 1 96 49 HIS B C 1
ATOM 1533 O O . HIS B 1 49 ? -5.086 15.906 10.906 1 96 49 HIS B O 1
ATOM 1539 N N . VAL B 1 50 ? -5.695 15.906 8.75 1 96.44 50 VAL B N 1
ATOM 1540 C CA . VAL B 1 50 ? -5.762 14.453 8.703 1 96.44 50 VAL B CA 1
ATOM 1541 C C . VAL B 1 50 ? -4.785 13.922 7.66 1 96.44 50 VAL B C 1
ATOM 1543 O O . VAL B 1 50 ? -4.824 14.328 6.5 1 96.44 50 VAL B O 1
ATOM 1546 N N . PHE B 1 51 ? -3.914 13.047 8.133 1 95.5 51 PHE B N 1
ATOM 1547 C CA . PHE B 1 51 ? -2.951 12.367 7.273 1 95.5 51 PHE B CA 1
ATOM 1548 C C . PHE B 1 51 ? -3.305 10.891 7.125 1 95.5 51 PHE B C 1
ATOM 1550 O O . PHE B 1 51 ? -3.572 10.203 8.117 1 95.5 51 PHE B O 1
ATOM 1557 N N . LYS B 1 52 ? -3.324 10.469 5.953 1 95.5 52 LYS B N 1
ATOM 1558 C CA . LYS B 1 52 ? -3.502 9.047 5.664 1 95.5 52 LYS B CA 1
ATOM 1559 C C . LYS B 1 52 ? -2.338 8.508 4.836 1 95.5 52 LYS B C 1
ATOM 1561 O O . LYS B 1 52 ? -2.033 9.039 3.764 1 95.5 52 LYS B O 1
ATOM 1566 N N . ALA B 1 53 ? -1.665 7.5 5.305 1 94.06 53 ALA B N 1
ATOM 1567 C CA . ALA B 1 53 ? -0.508 6.914 4.633 1 94.06 53 ALA B CA 1
ATOM 1568 C C . ALA B 1 53 ? -0.741 5.434 4.332 1 94.06 53 ALA B C 1
ATOM 1570 O O . ALA B 1 53 ? -1.271 4.699 5.172 1 94.06 53 ALA B O 1
ATOM 1571 N N . ASP B 1 54 ? -0.371 5.078 3.211 1 93 54 ASP B N 1
ATOM 1572 C CA . ASP B 1 54 ? -0.42 3.662 2.855 1 93 54 ASP B CA 1
ATOM 1573 C C . ASP B 1 54 ? 0.809 2.922 3.377 1 93 54 ASP B C 1
ATOM 1575 O O . ASP B 1 54 ? 1.93 3.18 2.934 1 93 54 ASP B O 1
ATOM 1579 N N . LEU B 1 55 ? 0.536 1.957 4.285 1 93.25 55 LEU B N 1
ATOM 1580 C CA . LEU B 1 55 ? 1.611 1.169 4.879 1 93.25 55 LEU B CA 1
ATOM 1581 C C . LEU B 1 55 ? 1.239 -0.309 4.922 1 93.25 55 LEU B C 1
ATOM 1583 O O . LEU B 1 55 ? 1.207 -0.913 5.996 1 93.25 55 LEU B O 1
ATOM 1587 N N . PRO B 1 56 ? 1.039 -0.882 3.834 1 93.56 56 PRO B N 1
ATOM 1588 C CA . PRO B 1 56 ? 0.652 -2.295 3.844 1 93.56 56 PRO B CA 1
ATOM 1589 C C . PRO B 1 56 ? 1.744 -3.201 4.406 1 93.56 56 PRO B C 1
ATOM 1591 O O . PRO B 1 56 ? 2.906 -3.1 4.004 1 93.56 56 PRO B O 1
ATOM 1594 N N . GLY B 1 57 ? 1.401 -4.078 5.238 1 92.75 57 GLY B N 1
ATOM 1595 C CA . GLY B 1 57 ? 2.316 -5.074 5.77 1 92.75 57 GLY B CA 1
ATOM 1596 C C . GLY B 1 57 ? 3.102 -4.582 6.973 1 92.75 57 GLY B C 1
ATOM 1597 O O . GLY B 1 57 ? 3.881 -5.332 7.559 1 92.75 57 GLY B O 1
ATOM 1598 N N . VAL B 1 58 ? 2.902 -3.348 7.281 1 91.94 58 VAL B N 1
ATOM 1599 C CA . VAL B 1 58 ? 3.623 -2.785 8.414 1 91.94 58 VAL B CA 1
ATOM 1600 C C . VAL B 1 58 ? 2.775 -2.918 9.68 1 91.94 58 VAL B C 1
ATOM 1602 O O . VAL B 1 58 ? 1.575 -2.637 9.664 1 91.94 58 VAL B O 1
ATOM 1605 N N . LYS B 1 59 ? 3.414 -3.387 10.688 1 91.56 59 LYS B N 1
ATOM 1606 C CA . LYS B 1 59 ? 2.709 -3.508 11.961 1 91.56 59 LYS B CA 1
ATOM 1607 C C . LYS B 1 59 ? 2.756 -2.195 12.742 1 91.56 59 LYS B C 1
ATOM 1609 O O . LYS B 1 59 ? 3.613 -1.348 12.484 1 91.56 59 LYS B O 1
ATOM 1614 N N . LYS B 1 60 ? 1.868 -2.148 13.68 1 92.75 60 LYS B N 1
ATOM 1615 C CA . LYS B 1 60 ? 1.747 -0.938 14.484 1 92.75 60 LYS B CA 1
ATOM 1616 C C . LYS B 1 60 ? 3.055 -0.624 15.203 1 92.75 60 LYS B C 1
ATOM 1618 O O . LYS B 1 60 ? 3.441 0.542 15.32 1 92.75 60 LYS B O 1
ATOM 1623 N N . GLU B 1 61 ? 3.711 -1.663 15.672 1 92.94 61 GLU B N 1
ATOM 1624 C CA . GLU B 1 61 ? 4.938 -1.488 16.438 1 92.94 61 GLU B CA 1
ATOM 1625 C C . GLU B 1 61 ? 6.086 -1.014 15.562 1 92.94 61 GLU B C 1
ATOM 1627 O O . GLU B 1 61 ? 7.102 -0.529 16.062 1 92.94 61 GLU B O 1
ATOM 1632 N N . GLU B 1 62 ? 5.906 -1.132 14.289 1 93 62 GLU B N 1
ATOM 1633 C CA . GLU B 1 62 ? 6.977 -0.801 13.352 1 93 62 GLU B CA 1
ATOM 1634 C C . GLU B 1 62 ? 6.812 0.612 12.797 1 93 62 GLU B C 1
ATOM 1636 O O . GLU B 1 62 ? 7.582 1.04 11.938 1 93 62 GLU B O 1
ATOM 1641 N N . VAL B 1 63 ? 5.852 1.291 13.25 1 94.31 63 VAL B N 1
ATOM 1642 C CA . VAL B 1 63 ? 5.594 2.656 12.805 1 94.31 63 VAL B CA 1
ATOM 1643 C C . VAL B 1 63 ? 5.848 3.631 13.953 1 94.31 63 VAL B C 1
ATOM 1645 O O . VAL B 1 63 ? 5.473 3.361 15.094 1 94.31 63 VAL B O 1
ATOM 1648 N N . LYS B 1 64 ? 6.492 4.719 13.633 1 95.31 64 LYS B N 1
ATOM 1649 C CA . LYS B 1 64 ? 6.762 5.773 14.609 1 95.31 64 LYS B CA 1
ATOM 1650 C C . LYS B 1 64 ? 6.23 7.117 14.125 1 95.31 64 LYS B C 1
ATOM 1652 O O . LYS B 1 64 ? 6.492 7.523 12.984 1 95.31 64 LYS B O 1
ATOM 1657 N N . VAL B 1 65 ? 5.441 7.73 14.969 1 96.19 65 VAL B N 1
ATOM 1658 C CA . VAL B 1 65 ? 4.91 9.062 14.688 1 96.19 65 VAL B CA 1
ATOM 1659 C C . VAL B 1 65 ? 5.391 10.047 15.75 1 96.19 65 VAL B C 1
ATOM 1661 O O . VAL B 1 65 ? 5.141 9.852 16.938 1 96.19 65 VAL B O 1
ATOM 1664 N N . GLU B 1 66 ? 6.059 11.102 15.266 1 96 66 GLU B N 1
ATOM 1665 C CA . GLU B 1 66 ? 6.605 12.078 16.203 1 96 66 GLU B CA 1
ATOM 1666 C C . GLU B 1 66 ? 6.453 13.5 15.672 1 96 66 GLU B C 1
ATOM 1668 O O . GLU B 1 66 ? 6.262 13.703 14.469 1 96 66 GLU B O 1
ATOM 1673 N N . VAL B 1 67 ? 6.496 14.398 16.594 1 94.62 67 VAL B N 1
ATOM 1674 C CA . VAL B 1 67 ? 6.539 15.812 16.234 1 94.62 67 VAL B CA 1
ATOM 1675 C C . VAL B 1 67 ? 7.91 16.391 16.562 1 94.62 67 VAL B C 1
ATOM 1677 O O . VAL B 1 67 ? 8.359 16.312 17.719 1 94.62 67 VAL B O 1
ATOM 1680 N N . GLU B 1 68 ? 8.508 16.891 15.523 1 92.62 68 GLU B N 1
ATOM 1681 C CA . GLU B 1 68 ? 9.812 17.531 15.703 1 92.62 68 GLU B CA 1
ATOM 1682 C C . GLU B 1 68 ? 9.719 19.047 15.547 1 92.62 68 GLU B C 1
ATOM 1684 O O . GLU B 1 68 ? 8.875 19.547 14.797 1 92.62 68 GLU B O 1
ATOM 1689 N N . ASP B 1 69 ? 10.641 19.75 16.203 1 91 69 ASP B N 1
ATOM 1690 C CA . ASP B 1 69 ? 10.781 21.203 16.078 1 91 69 ASP B CA 1
ATOM 1691 C C . ASP B 1 69 ? 9.453 21.906 16.344 1 91 69 ASP B C 1
ATOM 1693 O O . ASP B 1 69 ? 9.141 22.906 15.68 1 91 69 ASP B O 1
ATOM 1697 N N . GLY B 1 70 ? 8.562 21.312 17 1 89.62 70 GLY B N 1
ATOM 1698 C CA . GLY B 1 70 ? 7.316 21.891 17.484 1 89.62 70 GLY B CA 1
ATOM 1699 C C . GLY B 1 70 ? 6.188 21.812 16.469 1 89.62 70 GLY B C 1
ATOM 1700 O O . GLY B 1 70 ? 5.016 21.797 16.844 1 89.62 70 GLY B O 1
ATOM 1701 N N . ASN B 1 71 ? 6.566 21.703 15.141 1 92.69 71 ASN B N 1
ATOM 1702 C CA . ASN B 1 71 ? 5.457 21.734 14.195 1 92.69 71 ASN B CA 1
ATOM 1703 C C . ASN B 1 71 ? 5.723 20.844 12.984 1 92.69 71 ASN B C 1
ATOM 1705 O O . ASN B 1 71 ? 5.102 21.016 11.938 1 92.69 71 ASN B O 1
ATOM 1709 N N . VAL B 1 72 ? 6.699 20.016 13.141 1 94.38 72 VAL B N 1
ATOM 1710 C CA . VAL B 1 72 ? 6.969 19.109 12.023 1 94.38 72 VAL B CA 1
ATOM 1711 C C . VAL B 1 72 ? 6.527 17.703 12.398 1 94.38 72 VAL B C 1
ATOM 1713 O O . VAL B 1 72 ? 7.086 17.094 13.305 1 94.38 72 VAL B O 1
ATOM 1716 N N . LEU B 1 73 ? 5.539 17.25 11.773 1 95.5 73 LEU B N 1
ATOM 1717 C CA . LEU B 1 73 ? 5.082 15.883 11.953 1 95.5 73 LEU B CA 1
ATOM 1718 C C . LEU B 1 73 ? 5.977 14.906 11.195 1 95.5 73 LEU B C 1
ATOM 1720 O O . LEU B 1 73 ? 6.199 15.07 9.992 1 95.5 73 LEU B O 1
ATOM 1724 N N . VAL B 1 74 ? 6.535 13.961 11.883 1 94.06 74 VAL B N 1
ATOM 1725 C CA . VAL B 1 74 ? 7.422 12.977 11.273 1 94.06 74 VAL B CA 1
ATOM 1726 C C . VAL B 1 74 ? 6.805 11.586 11.375 1 94.06 74 VAL B C 1
ATOM 1728 O O . VAL B 1 74 ? 6.453 11.133 12.469 1 94.06 74 VAL B O 1
ATOM 1731 N N . VAL B 1 75 ? 6.633 10.953 10.289 1 94.12 75 VAL B N 1
ATOM 1732 C CA . VAL B 1 75 ? 6.152 9.578 10.234 1 94.12 75 VAL B CA 1
ATOM 1733 C C . VAL B 1 75 ? 7.238 8.672 9.648 1 94.12 75 VAL B C 1
ATOM 1735 O O . VAL B 1 75 ? 7.75 8.938 8.562 1 94.12 75 VAL B O 1
ATOM 1738 N N . SER B 1 76 ? 7.586 7.699 10.398 1 93.06 76 SER B N 1
ATOM 1739 C CA . SER B 1 76 ? 8.641 6.805 9.93 1 93.06 76 SER B CA 1
ATOM 1740 C C . SER B 1 76 ? 8.336 5.355 10.305 1 93.06 76 SER B C 1
ATOM 1742 O O . SER B 1 76 ? 7.52 5.094 11.195 1 93.06 76 SER B O 1
ATOM 1744 N N . GLY B 1 77 ? 9.031 4.465 9.57 1 91.56 77 GLY B N 1
ATOM 1745 C CA . GLY B 1 77 ? 8.859 3.039 9.805 1 91.56 77 GLY B CA 1
ATOM 1746 C C . GLY B 1 77 ? 9.68 2.176 8.867 1 91.56 77 GLY B C 1
ATOM 1747 O O . GLY B 1 77 ? 10.5 2.688 8.102 1 91.56 77 GLY B O 1
ATOM 1748 N N . GLU B 1 78 ? 9.445 0.91 9.094 1 88.25 78 GLU B N 1
ATOM 1749 C CA . GLU B 1 78 ? 10.195 -0.031 8.266 1 88.25 78 GLU B CA 1
ATOM 1750 C C . GLU B 1 78 ? 9.344 -1.249 7.906 1 88.25 78 GLU B C 1
ATOM 1752 O O . GLU B 1 78 ? 8.695 -1.835 8.773 1 88.25 78 GLU B O 1
ATOM 1757 N N . ARG B 1 79 ? 9.352 -1.501 6.648 1 87.44 79 ARG B N 1
ATOM 1758 C CA . ARG B 1 79 ? 8.75 -2.75 6.191 1 87.44 79 ARG B CA 1
ATOM 1759 C C . ARG B 1 79 ? 9.82 -3.793 5.891 1 87.44 79 ARG B C 1
ATOM 1761 O O . ARG B 1 79 ? 10.68 -3.582 5.027 1 87.44 79 ARG B O 1
ATOM 1768 N N . THR B 1 80 ? 9.688 -4.863 6.535 1 81.44 80 THR B N 1
ATOM 1769 C CA . THR B 1 80 ? 10.703 -5.902 6.398 1 81.44 80 THR B CA 1
ATOM 1770 C C . THR B 1 80 ? 10.555 -6.633 5.066 1 81.44 80 THR B C 1
ATOM 1772 O O . THR B 1 80 ? 9.438 -6.906 4.621 1 81.44 80 THR B O 1
ATOM 1775 N N . LYS B 1 81 ? 11.742 -6.77 4.457 1 75.44 81 LYS B N 1
ATOM 1776 C CA . LYS B 1 81 ? 11.766 -7.527 3.209 1 75.44 81 LYS B CA 1
ATOM 1777 C C . LYS B 1 81 ? 11.633 -9.023 3.469 1 75.44 81 LYS B C 1
ATOM 1779 O O . LYS B 1 81 ? 12.195 -9.547 4.43 1 75.44 81 LYS B O 1
ATOM 1784 N N . GLU B 1 82 ? 10.688 -9.539 2.723 1 69.12 82 GLU B N 1
ATOM 1785 C CA . GLU B 1 82 ? 10.641 -11 2.824 1 69.12 82 GLU B CA 1
ATOM 1786 C C . GLU B 1 82 ? 11.969 -11.625 2.408 1 69.12 82 GLU B C 1
ATOM 1788 O O . GLU B 1 82 ? 12.586 -11.188 1.438 1 69.12 82 GLU B O 1
ATOM 1793 N N . GLU B 1 83 ? 12.516 -12.406 3.346 1 63.78 83 GLU B N 1
ATOM 1794 C CA . GLU B 1 83 ? 13.812 -13.039 3.117 1 63.78 83 GLU B CA 1
ATOM 1795 C C . GLU B 1 83 ? 13.758 -14.008 1.938 1 63.78 83 GLU B C 1
ATOM 1797 O O . GLU B 1 83 ? 12.773 -14.734 1.775 1 63.78 83 GLU B O 1
ATOM 1802 N N . GLU B 1 84 ? 14.609 -13.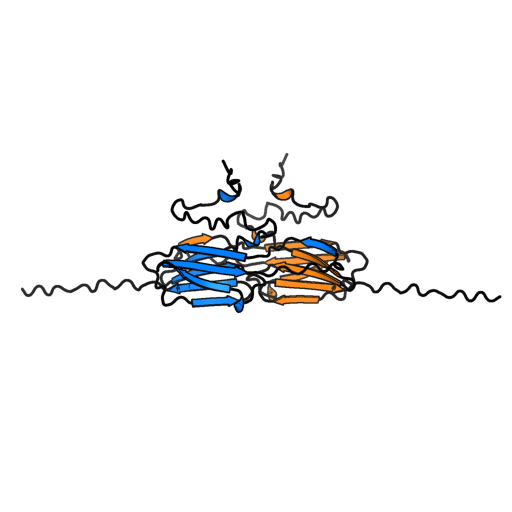664 1.005 1 64.19 84 GLU B N 1
ATOM 1803 C CA . GLU B 1 84 ? 14.75 -14.609 -0.096 1 64.19 84 GLU B CA 1
ATOM 1804 C C . GLU B 1 84 ? 15.359 -15.93 0.381 1 64.19 84 GLU B C 1
ATOM 1806 O O . GLU B 1 84 ? 16.406 -15.93 1.04 1 64.19 84 GLU B O 1
ATOM 1811 N N . ASP B 1 85 ? 14.469 -16.859 0.599 1 63.97 85 ASP B N 1
ATOM 1812 C CA . ASP B 1 85 ? 15.039 -18.188 0.838 1 63.97 85 ASP B CA 1
ATOM 1813 C C . ASP B 1 85 ? 15.594 -18.781 -0.452 1 63.97 85 ASP B C 1
ATOM 1815 O O . ASP B 1 85 ? 15.016 -18.609 -1.523 1 63.97 85 ASP B O 1
ATOM 1819 N N . THR B 1 86 ? 16.766 -19.219 -0.38 1 63.5 86 THR B N 1
ATOM 1820 C CA . THR B 1 86 ? 17.516 -19.828 -1.474 1 63.5 86 THR B CA 1
ATOM 1821 C C . THR B 1 86 ? 16.656 -20.859 -2.207 1 63.5 86 THR B C 1
ATOM 1823 O O . THR B 1 86 ? 16.844 -21.094 -3.402 1 63.5 86 THR B O 1
ATOM 1826 N N . LYS B 1 87 ? 15.742 -21.438 -1.536 1 69.25 87 LYS B N 1
ATOM 1827 C CA . LYS B 1 87 ? 14.977 -22.5 -2.178 1 69.25 87 LYS B CA 1
ATOM 1828 C C . LYS B 1 87 ? 13.719 -21.953 -2.844 1 69.25 87 LYS B C 1
ATOM 1830 O O . LYS B 1 87 ? 12.914 -22.719 -3.381 1 69.25 87 LYS B O 1
ATOM 1835 N N . GLU B 1 88 ? 13.633 -20.641 -2.863 1 80.62 88 GLU B N 1
ATOM 1836 C CA . GLU B 1 88 ? 12.43 -20.031 -3.422 1 80.62 88 GLU B CA 1
ATOM 1837 C C . GLU B 1 88 ? 12.727 -19.344 -4.746 1 80.62 88 GLU B C 1
ATOM 1839 O O . GLU B 1 88 ? 13.789 -18.734 -4.906 1 80.62 88 GLU B O 1
ATOM 1844 N N . LYS B 1 89 ? 11.922 -19.766 -5.68 1 88 89 LYS B N 1
ATOM 1845 C CA . LYS B 1 89 ? 12.016 -19.094 -6.977 1 88 89 LYS B CA 1
ATOM 1846 C C . LYS B 1 89 ? 11.078 -17.891 -7.047 1 88 89 LYS B C 1
ATOM 1848 O O . LYS B 1 89 ? 9.867 -18.031 -6.859 1 88 89 LYS B O 1
ATOM 1853 N N . TRP B 1 90 ? 11.688 -16.75 -7.332 1 87.88 90 TRP B N 1
ATOM 1854 C CA . TRP B 1 90 ? 10.883 -15.547 -7.449 1 87.88 90 TRP B CA 1
ATOM 1855 C C . TRP B 1 90 ? 10.508 -15.273 -8.898 1 87.88 90 TRP B C 1
ATOM 1857 O O . TRP B 1 90 ? 11.383 -15.07 -9.75 1 87.88 90 TRP B O 1
ATOM 1867 N N . HIS B 1 91 ? 9.211 -15.328 -9.117 1 90.44 91 HIS B N 1
ATOM 1868 C CA . HIS B 1 91 ? 8.734 -15.055 -10.469 1 90.44 91 HIS B CA 1
ATOM 1869 C C . HIS B 1 91 ? 8.523 -13.555 -10.68 1 90.44 91 HIS B C 1
ATOM 1871 O O . HIS B 1 91 ? 8.742 -13.039 -11.773 1 90.44 91 HIS B O 1
ATOM 1877 N N . ARG B 1 92 ? 8.055 -12.797 -9.609 1 89.06 92 ARG B N 1
ATOM 1878 C CA . ARG B 1 92 ? 7.793 -11.359 -9.672 1 89.06 92 ARG B CA 1
ATOM 1879 C C . ARG B 1 92 ? 8.039 -10.703 -8.32 1 89.06 92 ARG B C 1
ATOM 1881 O O . ARG B 1 92 ? 7.707 -11.266 -7.277 1 89.06 92 ARG B O 1
ATOM 1888 N N . VAL B 1 93 ? 8.688 -9.594 -8.367 1 86.88 93 VAL B N 1
ATOM 1889 C CA . VAL B 1 93 ? 8.906 -8.789 -7.172 1 86.88 93 VAL B CA 1
ATOM 1890 C C . VAL B 1 93 ? 8.547 -7.332 -7.461 1 86.88 93 VAL B C 1
ATOM 1892 O O . VAL B 1 93 ? 9.32 -6.609 -8.094 1 86.88 93 VAL B O 1
ATOM 1895 N N . GLU B 1 94 ? 7.348 -6.961 -7.004 1 86.94 94 GLU B N 1
ATOM 1896 C CA . GLU B 1 94 ? 6.895 -5.602 -7.277 1 86.94 94 GLU B CA 1
ATOM 1897 C C . GLU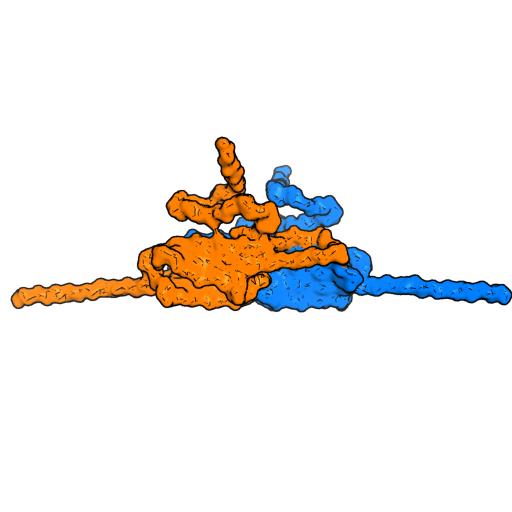 B 1 94 ? 6.777 -4.789 -5.988 1 86.94 94 GLU B C 1
ATOM 1899 O O . GLU B 1 94 ? 6.766 -3.557 -6.027 1 86.94 94 GLU B O 1
ATOM 1904 N N . ARG B 1 95 ? 6.602 -5.461 -4.875 1 88.25 95 ARG B N 1
ATOM 1905 C CA . ARG B 1 95 ? 6.348 -4.77 -3.617 1 88.25 95 ARG B CA 1
ATOM 1906 C C . ARG B 1 95 ? 7.633 -4.176 -3.051 1 88.25 95 ARG B C 1
ATOM 1908 O O . ARG B 1 95 ? 8.703 -4.785 -3.148 1 88.25 95 ARG B O 1
ATOM 1915 N N . SER B 1 96 ? 7.441 -3.039 -2.543 1 81.56 96 SER B N 1
ATOM 1916 C CA . SER B 1 96 ? 8.609 -2.355 -1.989 1 81.56 96 SER B CA 1
ATOM 1917 C C . SER B 1 96 ? 8.781 -2.67 -0.507 1 81.56 96 SER B C 1
ATOM 1919 O O . SER B 1 96 ? 7.812 -3.008 0.178 1 81.56 96 SER B O 1
ATOM 1921 N N . SER B 1 97 ? 10.008 -2.742 -0.129 1 83.62 97 SER B N 1
ATOM 1922 C CA . SER B 1 97 ? 10.352 -2.895 1.281 1 83.62 97 SER B CA 1
ATOM 1923 C C . SER B 1 97 ? 11.453 -1.923 1.688 1 83.62 97 SER B C 1
ATOM 1925 O O . SER B 1 97 ? 12.062 -1.27 0.836 1 83.62 97 SER B O 1
ATOM 1927 N N . GLY B 1 98 ? 11.586 -1.74 3.076 1 84.56 98 GLY B N 1
ATOM 1928 C CA . GLY B 1 98 ? 12.625 -0.859 3.586 1 84.56 98 GLY B CA 1
ATOM 1929 C C . GLY B 1 98 ? 12.094 0.215 4.516 1 84.56 98 GLY B C 1
ATOM 1930 O O . GLY B 1 98 ? 10.93 0.174 4.918 1 84.56 98 GLY B O 1
ATOM 1931 N N . LYS B 1 99 ? 13.039 1.08 4.777 1 86.31 99 LYS B N 1
ATOM 1932 C CA . LYS B 1 99 ? 12.719 2.162 5.703 1 86.31 99 LYS B CA 1
ATOM 1933 C C . LYS B 1 99 ? 12.141 3.367 4.965 1 86.31 99 LYS B C 1
ATOM 1935 O O . LYS B 1 99 ? 12.469 3.6 3.799 1 86.31 99 LYS B O 1
ATOM 1940 N N . PHE B 1 100 ? 11.297 4.008 5.621 1 85.38 100 PHE B N 1
ATOM 1941 C CA . PHE B 1 100 ? 10.781 5.266 5.09 1 85.38 100 PHE B CA 1
ATOM 1942 C C . PHE B 1 100 ? 10.703 6.324 6.18 1 85.38 100 PHE B C 1
ATOM 1944 O O . PHE B 1 100 ? 10.617 6 7.363 1 85.38 100 PHE B O 1
ATOM 1951 N N . VAL B 1 101 ? 10.789 7.523 5.766 1 88.62 101 VAL B N 1
ATOM 1952 C CA . VAL B 1 101 ? 10.625 8.688 6.633 1 88.62 101 VAL B CA 1
ATOM 1953 C C . VAL B 1 101 ? 9.945 9.812 5.867 1 88.62 101 VAL B C 1
ATOM 1955 O O . VAL B 1 101 ? 10.422 10.234 4.809 1 88.62 101 VAL B O 1
ATOM 1958 N N . ARG B 1 102 ? 8.797 10.211 6.441 1 92.31 102 ARG B N 1
ATOM 1959 C CA . ARG B 1 102 ? 8.078 11.344 5.867 1 92.31 102 ARG B CA 1
ATOM 1960 C C . ARG B 1 102 ? 7.957 12.477 6.871 1 92.31 102 ARG B C 1
ATOM 1962 O O . ARG B 1 102 ? 7.699 12.242 8.055 1 92.31 102 ARG B O 1
ATOM 1969 N N . ARG B 1 103 ? 8.086 13.75 6.316 1 92 103 ARG B N 1
ATOM 1970 C CA . ARG B 1 103 ? 7.992 14.93 7.172 1 92 103 ARG B CA 1
ATOM 1971 C C . ARG B 1 103 ? 6.984 15.93 6.617 1 92 103 ARG B C 1
ATOM 1973 O O . ARG B 1 103 ? 6.938 16.172 5.41 1 92 103 ARG B O 1
ATOM 1980 N N . PHE B 1 104 ? 6.234 16.484 7.504 1 92.81 104 PHE B N 1
ATOM 1981 C CA . PHE B 1 104 ? 5.227 17.484 7.129 1 92.81 104 PHE B CA 1
ATOM 1982 C C . PHE B 1 104 ? 5.258 18.672 8.078 1 92.81 104 PHE B C 1
ATOM 1984 O O . PHE B 1 104 ? 5.09 18.516 9.289 1 92.81 104 PHE B O 1
ATOM 1991 N N . ARG B 1 105 ? 5.395 19.781 7.547 1 94.75 105 ARG B N 1
ATOM 1992 C CA . ARG B 1 105 ? 5.328 20.984 8.375 1 94.75 105 ARG B CA 1
ATOM 1993 C C . ARG B 1 105 ? 3.881 21.406 8.594 1 94.75 105 ARG B C 1
ATOM 1995 O O . ARG B 1 105 ? 3.17 21.75 7.645 1 94.75 105 ARG B O 1
ATOM 2002 N N . LEU B 1 106 ? 3.576 21.469 9.781 1 94.38 106 LEU B N 1
ATOM 2003 C CA . LEU B 1 106 ? 2.197 21.797 10.133 1 94.38 106 LEU B CA 1
ATOM 2004 C C . LEU B 1 106 ? 2.025 23.297 10.289 1 94.38 106 LEU B C 1
ATOM 2006 O O . LEU B 1 106 ? 2.953 24 10.711 1 94.38 106 LEU B O 1
ATOM 2010 N N . PRO B 1 107 ? 0.863 23.703 9.953 1 92.38 107 PRO B N 1
ATOM 2011 C CA . PRO B 1 107 ? 0.589 25.125 10.188 1 92.38 107 PRO B CA 1
ATOM 2012 C C . PRO B 1 107 ? 0.509 25.469 11.672 1 92.38 107 PRO B C 1
ATOM 2014 O O . PRO B 1 107 ? 0.512 24.578 12.523 1 92.38 107 PRO B O 1
ATOM 2017 N N . GLU B 1 108 ? 0.39 26.766 11.938 1 89.19 108 GLU B N 1
ATOM 2018 C CA . GLU B 1 108 ? 0.418 27.266 13.312 1 89.19 108 GLU B CA 1
ATOM 2019 C C . GLU B 1 108 ? -0.859 26.891 14.062 1 89.19 108 GLU B C 1
ATOM 2021 O O . GLU B 1 108 ? -0.866 26.812 15.289 1 89.19 108 GLU B O 1
ATOM 2026 N N . ASN B 1 109 ? -1.83 26.625 13.398 1 90.44 109 ASN B N 1
ATOM 2027 C CA . ASN B 1 109 ? -3.105 26.344 14.055 1 90.44 109 ASN B CA 1
ATOM 2028 C C . ASN B 1 109 ? -3.23 24.875 14.438 1 90.44 109 ASN B C 1
ATOM 2030 O O . ASN B 1 109 ? -4.277 24.453 14.922 1 90.44 109 ASN B O 1
ATOM 2034 N N . ALA B 1 110 ? -2.225 24.125 14.281 1 93.5 110 ALA B N 1
ATOM 2035 C CA . ALA B 1 110 ? -2.262 22.703 14.609 1 93.5 110 ALA B CA 1
ATOM 2036 C C . ALA B 1 110 ? -1.941 22.469 16.094 1 93.5 110 ALA B C 1
ATOM 2038 O O . ALA B 1 110 ? -0.969 23.031 16.609 1 93.5 110 ALA B O 1
ATOM 2039 N N . LYS B 1 111 ? -2.746 21.781 16.75 1 93.25 111 LYS B N 1
ATOM 2040 C CA . LYS B 1 111 ? -2.51 21.375 18.125 1 93.25 111 LYS B CA 1
ATOM 2041 C C . LYS B 1 111 ? -1.729 20.078 18.203 1 93.25 111 LYS B C 1
ATOM 2043 O O . LYS B 1 111 ? -2.312 19 18.391 1 93.25 111 LYS B O 1
ATOM 2048 N N . VAL B 1 112 ? -0.457 20.125 18.266 1 92.31 112 VAL B N 1
ATOM 2049 C CA . VAL B 1 112 ? 0.428 18.984 18.094 1 92.31 112 VAL B CA 1
ATOM 2050 C C . VAL B 1 112 ? 0.423 18.125 19.344 1 92.31 112 VAL B C 1
ATOM 2052 O O . VAL B 1 112 ? 0.821 16.953 19.312 1 92.31 112 VAL B O 1
ATOM 2055 N N . GLU B 1 113 ? -0.037 18.672 20.453 1 91.19 113 GLU B N 1
ATOM 2056 C CA . GLU B 1 113 ? -0.065 17.922 21.703 1 91.19 113 GLU B CA 1
ATOM 2057 C C . GLU B 1 113 ? -1.188 16.891 21.703 1 91.19 113 GLU B C 1
ATOM 2059 O O . GLU B 1 113 ? -1.194 15.977 22.531 1 91.19 113 GLU B O 1
ATOM 2064 N N . GLU B 1 114 ? -2.088 17 20.797 1 93.75 114 GLU B N 1
ATOM 2065 C CA . GLU B 1 114 ? -3.246 16.109 20.797 1 93.75 114 GLU B CA 1
ATOM 2066 C C . GLU B 1 114 ? -3.291 15.266 19.531 1 93.75 114 GLU B C 1
ATOM 2068 O O . GLU B 1 114 ? -4.367 14.969 19 1 93.75 114 GLU B O 1
ATOM 2073 N N . VAL B 1 115 ? -2.184 14.898 19.078 1 95.12 115 VAL B N 1
ATOM 2074 C CA . VAL B 1 115 ? -2.094 14.102 17.859 1 95.12 115 VAL B CA 1
ATOM 2075 C C . VAL B 1 115 ? -2.584 12.68 18.141 1 95.12 115 VAL B C 1
ATOM 2077 O O . VAL B 1 115 ? -2.234 12.086 19.172 1 95.12 115 VAL B O 1
ATOM 2080 N N . LYS B 1 116 ? -3.438 12.164 17.297 1 96.38 116 LYS B N 1
ATOM 2081 C CA . LYS B 1 116 ? -3.926 10.789 17.359 1 96.38 116 LYS B CA 1
ATOM 2082 C C . LYS B 1 116 ? -3.562 10.016 16.109 1 96.38 116 LYS B C 1
ATOM 2084 O O . LYS B 1 116 ? -3.645 10.547 14.992 1 96.38 116 LYS B O 1
ATOM 2089 N N . ALA B 1 117 ? -3.137 8.797 16.359 1 96.75 117 ALA B N 1
ATOM 2090 C CA . ALA B 1 117 ? -2.754 7.961 15.227 1 96.75 117 ALA B CA 1
ATOM 2091 C C . ALA B 1 117 ? -3.34 6.559 15.352 1 96.75 117 ALA B C 1
ATOM 2093 O O . ALA B 1 117 ? -3.463 6.027 16.453 1 96.75 117 ALA B O 1
ATOM 2094 N N . GLY B 1 118 ? -3.764 5.98 14.242 1 96.25 118 GLY B N 1
ATOM 2095 C CA . GLY B 1 118 ? -4.258 4.617 14.172 1 96.25 118 GLY B CA 1
ATOM 2096 C C . GLY B 1 118 ? -3.881 3.912 12.883 1 96.25 118 GLY B C 1
ATOM 2097 O O . GLY B 1 118 ? -3.799 4.543 11.82 1 96.25 118 GLY B O 1
ATOM 2098 N N . LEU B 1 119 ? -3.619 2.633 12.977 1 94.69 119 LEU B N 1
ATOM 2099 C CA . LEU B 1 119 ? -3.283 1.808 11.82 1 94.69 119 LEU B CA 1
ATOM 2100 C C . LEU B 1 119 ? -4.332 0.721 11.609 1 94.69 119 LEU B C 1
ATOM 2102 O O . LEU B 1 119 ? -4.543 -0.122 12.484 1 94.69 119 LEU B O 1
ATOM 2106 N N . GLU B 1 120 ? -5.016 0.832 10.453 1 93.81 120 GLU B N 1
ATOM 2107 C CA . GLU B 1 120 ? -6.039 -0.15 10.109 1 93.81 120 GLU B CA 1
ATOM 2108 C C . GLU B 1 120 ? -5.961 -0.524 8.625 1 93.81 120 GLU B C 1
ATOM 2110 O O . GLU B 1 120 ? -5.863 0.351 7.766 1 93.81 120 GLU B O 1
ATOM 2115 N N . ASN B 1 121 ? -5.957 -1.817 8.383 1 92.62 121 ASN B N 1
ATOM 2116 C CA . ASN B 1 121 ? -5.977 -2.311 7.012 1 92.62 121 ASN B CA 1
ATOM 2117 C C . ASN B 1 121 ? -4.82 -1.739 6.195 1 92.62 121 ASN B C 1
ATOM 2119 O O . ASN B 1 121 ? -5.004 -1.349 5.039 1 92.62 121 ASN B O 1
ATOM 2123 N N . GLY B 1 122 ? -3.746 -1.6 6.914 1 94.06 122 GLY B N 1
ATOM 2124 C CA . GLY B 1 122 ? -2.531 -1.166 6.242 1 94.06 122 GLY B CA 1
ATOM 2125 C C . GLY B 1 122 ? -2.51 0.323 5.953 1 94.06 122 GLY B C 1
ATOM 2126 O O . GLY B 1 122 ? -1.707 0.792 5.141 1 94.06 122 GLY B O 1
ATOM 2127 N N . VAL B 1 123 ? -3.482 1.048 6.562 1 95.19 123 VAL B N 1
ATOM 2128 C CA . VAL B 1 123 ? -3.514 2.498 6.402 1 95.19 123 VAL B CA 1
ATOM 2129 C C . VAL B 1 123 ? -3.307 3.172 7.758 1 95.19 123 VAL B C 1
ATOM 2131 O O . VAL B 1 123 ? -4.035 2.893 8.711 1 95.19 123 VAL B O 1
ATOM 2134 N N . LEU B 1 124 ? -2.316 4.02 7.781 1 96.62 124 LEU B N 1
ATOM 2135 C CA . LEU B 1 124 ? -2.088 4.832 8.969 1 96.62 124 LEU B CA 1
ATOM 2136 C C . LEU B 1 124 ? -2.859 6.145 8.891 1 96.62 124 LEU B C 1
ATOM 2138 O O . LEU B 1 124 ? -2.775 6.859 7.887 1 96.62 124 LEU B O 1
ATOM 2142 N N . THR B 1 125 ? -3.613 6.398 9.891 1 97.5 125 THR B N 1
ATOM 2143 C CA . THR B 1 125 ? -4.32 7.668 9.977 1 97.5 125 THR B CA 1
ATOM 2144 C C . THR B 1 125 ? -3.805 8.492 11.156 1 97.5 125 THR B C 1
ATOM 2146 O O . THR B 1 125 ? -3.799 8.023 12.297 1 97.5 125 THR B O 1
ATOM 2149 N N . VAL B 1 126 ? -3.338 9.648 10.836 1 97.81 126 VAL B N 1
ATOM 2150 C CA . VAL B 1 126 ? -2.887 10.57 11.867 1 97.81 126 VAL B CA 1
ATOM 2151 C C . VAL B 1 126 ? -3.766 11.82 11.867 1 97.81 126 VAL B C 1
ATOM 2153 O O . VAL B 1 126 ? -3.926 12.469 10.828 1 97.81 126 VAL B O 1
ATOM 2156 N N . THR B 1 127 ? -4.297 12.133 12.992 1 97.88 127 THR B N 1
ATOM 2157 C CA . THR B 1 127 ? -5.164 13.297 13.133 1 97.88 127 THR B CA 1
ATOM 2158 C C . THR B 1 127 ? -4.543 14.32 14.078 1 97.88 127 THR B C 1
ATOM 2160 O O . THR B 1 127 ? -4.176 13.992 15.203 1 97.88 127 THR B O 1
ATOM 2163 N N . VAL B 1 128 ? -4.469 15.508 13.555 1 97.44 128 VAL B N 1
ATOM 2164 C CA . VAL B 1 128 ? -3.953 16.625 14.344 1 97.44 128 VAL B CA 1
ATOM 2165 C C . VAL B 1 128 ? -5.035 17.688 14.492 1 97.44 128 VAL B C 1
ATOM 2167 O O . VAL B 1 128 ? -5.32 18.438 13.555 1 97.44 128 VAL B O 1
ATOM 2170 N N . PRO B 1 129 ? -5.566 17.797 15.656 1 96.88 129 PRO B N 1
ATOM 2171 C CA . PRO B 1 129 ? -6.605 18.812 15.852 1 96.88 129 PRO B CA 1
ATOM 2172 C C . PRO B 1 129 ? -6.094 20.234 15.648 1 96.88 129 PRO B C 1
ATOM 2174 O O . PRO B 1 129 ? -4.883 20.469 15.703 1 96.88 129 PRO B O 1
ATOM 2177 N N . LYS B 1 130 ? -7.051 21.109 15.312 1 93.81 130 LYS B N 1
ATOM 2178 C CA . LYS B 1 130 ? -6.719 22.516 15.156 1 93.81 130 LYS B CA 1
ATOM 2179 C C . LYS B 1 130 ? -7.008 23.297 16.438 1 93.81 130 LYS B C 1
ATOM 2181 O O . LYS B 1 130 ? -7.863 22.906 17.234 1 93.81 130 LYS B O 1
ATOM 2186 N N . VAL B 1 131 ? -6.234 24.406 16.578 1 85.75 131 VAL B N 1
ATOM 2187 C CA . VAL B 1 131 ? -6.473 25.266 17.734 1 85.75 131 VAL B CA 1
ATOM 2188 C C . VAL B 1 131 ? -7.727 26.109 17.484 1 85.75 131 VAL B C 1
ATOM 2190 O O . VAL B 1 131 ? -7.969 26.578 16.375 1 85.75 131 VAL B O 1
ATOM 2193 N N . GLU B 1 132 ? -8.766 25.922 18.297 1 71.44 132 GLU B N 1
ATOM 2194 C CA . GLU B 1 132 ? -9.984 26.719 18.203 1 71.44 132 GLU B CA 1
ATOM 2195 C C . GLU B 1 132 ? -9.656 28.219 18.156 1 71.44 132 GLU B C 1
ATOM 2197 O O . GLU B 1 132 ? -8.711 28.672 18.797 1 71.44 132 GLU B O 1
ATOM 2202 N N . ALA B 1 133 ? -9.938 28.75 17 1 58.53 133 ALA B N 1
ATOM 2203 C CA . ALA B 1 133 ? -9.805 30.203 16.969 1 58.53 133 ALA B CA 1
ATOM 2204 C C . ALA B 1 133 ? -10.406 30.844 18.219 1 58.53 133 ALA B C 1
ATOM 2206 O O . ALA B 1 133 ? -11.516 30.484 18.625 1 58.53 133 ALA B O 1
ATOM 2207 N N . LYS B 1 134 ? -9.578 31.125 19.094 1 53.12 134 LYS B N 1
ATOM 2208 C CA . LYS B 1 134 ? -10.109 31.938 20.188 1 53.12 134 LYS B CA 1
ATOM 2209 C C . LYS B 1 134 ? -11.109 32.969 19.656 1 53.12 134 LYS B C 1
ATOM 2211 O O . LYS B 1 134 ? -10.836 33.656 18.672 1 53.12 134 LYS B O 1
ATOM 2216 N N . LYS B 1 135 ? -12.359 32.562 19.625 1 51.47 135 LYS B N 1
ATOM 2217 C CA . LYS B 1 135 ? -13.289 33.656 19.391 1 51.47 135 LYS B CA 1
ATOM 2218 C C . LYS B 1 135 ? -12.734 34.969 19.938 1 51.47 135 LYS B C 1
ATOM 2220 O O . LYS B 1 135 ? -12.188 35 21.047 1 51.47 135 LYS B O 1
ATOM 2225 N N . PRO B 1 136 ? -12.383 35.812 19 1 50 136 PRO B N 1
ATOM 2226 C CA . PRO B 1 136 ? -11.984 37.094 19.531 1 50 136 PRO B CA 1
ATOM 2227 C C . PRO B 1 136 ? -12.773 37.5 20.781 1 50 136 PRO B C 1
ATOM 2229 O O . PRO B 1 136 ? -14 37.406 20.781 1 50 136 PRO B O 1
ATOM 2232 N N . GLU B 1 137 ? -12.281 37.031 21.859 1 48.84 137 GLU B N 1
ATOM 2233 C CA . GLU B 1 137 ? -12.891 37.656 23.031 1 48.84 137 GLU B CA 1
ATOM 2234 C C . GLU B 1 137 ? -13.18 39.125 22.766 1 48.84 137 GLU B C 1
ATOM 2236 O O . GLU B 1 137 ? -12.258 39.906 22.5 1 48.84 137 GLU B O 1
ATOM 2241 N N . VAL B 1 138 ? -14.117 39.375 21.938 1 50.41 138 VAL B N 1
ATOM 2242 C CA . VAL B 1 138 ? -14.523 40.75 21.781 1 50.41 138 VAL B CA 1
ATOM 2243 C C . VAL B 1 138 ? -14.539 41.438 23.156 1 50.41 138 VAL B C 1
ATOM 2245 O O . VAL B 1 138 ? -15.281 41.062 24.047 1 50.41 138 VAL B O 1
ATOM 2248 N N . LYS B 1 139 ? -13.383 41.781 23.562 1 53.31 139 LYS B N 1
ATOM 2249 C CA . LYS B 1 139 ? -13.359 42.656 24.75 1 53.31 139 LYS B CA 1
ATOM 2250 C C . LYS B 1 139 ? -14.305 43.844 24.594 1 53.31 139 LYS B C 1
ATOM 2252 O O . LYS B 1 139 ? -14.148 44.625 23.672 1 53.31 139 LYS B O 1
ATOM 2257 N N . ALA B 1 140 ? -15.547 43.656 24.875 1 51.22 140 ALA B N 1
ATOM 2258 C CA . ALA B 1 140 ? -16.484 44.75 24.906 1 51.22 140 ALA B CA 1
ATOM 2259 C C . ALA B 1 140 ? -15.906 45.938 25.703 1 51.22 140 ALA B C 1
ATOM 2261 O O . ALA B 1 140 ? -15.57 45.781 26.875 1 51.22 140 ALA B O 1
ATOM 2262 N N . ILE B 1 141 ? -15.102 46.625 25.016 1 52.75 141 ILE B N 1
ATOM 2263 C CA . ILE B 1 141 ? -14.672 47.875 25.688 1 52.75 141 ILE B CA 1
ATOM 2264 C C . ILE B 1 141 ? -15.891 48.625 26.188 1 52.75 141 ILE B C 1
ATOM 2266 O O . ILE B 1 141 ? -16.766 49.031 25.406 1 52.75 141 ILE B O 1
ATOM 2270 N N . GLU B 1 142 ? -16.344 48.25 27.312 1 50.91 142 GLU B N 1
ATOM 2271 C CA . GLU B 1 142 ? -17.375 49.094 27.922 1 50.91 142 GLU B CA 1
ATOM 2272 C C . GLU B 1 142 ? -17 50.562 27.875 1 50.91 142 GLU B C 1
ATOM 2274 O O . GLU B 1 142 ? -15.914 50.938 28.328 1 50.91 142 GLU B O 1
ATOM 2279 N N . ILE B 1 143 ? -17.312 51.219 26.797 1 51.31 143 ILE B N 1
ATOM 2280 C CA . ILE B 1 143 ? -17.125 52.656 26.797 1 51.31 143 ILE B CA 1
ATOM 2281 C C . ILE B 1 143 ? -17.859 53.25 27.984 1 51.31 143 ILE B C 1
ATOM 2283 O O . ILE B 1 143 ? -19.078 53.125 28.109 1 51.31 143 ILE B O 1
ATOM 2287 N N . SER B 1 144 ? -17.234 53.094 29.172 1 49.91 144 SER B N 1
ATOM 2288 C CA . SER B 1 144 ? -17.75 53.906 30.25 1 49.91 144 SER B CA 1
ATOM 2289 C C . SER B 1 144 ? -17.953 55.375 29.781 1 49.91 144 SER B C 1
ATOM 2291 O O . SER B 1 144 ? -17 56 29.344 1 49.91 144 SER B O 1
ATOM 2293 N N . GLY B 1 145 ? -18.969 55.562 28.891 1 37.62 145 GLY B N 1
ATOM 2294 C CA . GLY B 1 145 ? -19.438 56.938 28.891 1 37.62 145 GLY B CA 1
ATOM 2295 C C . GLY B 1 145 ? -20.016 57.375 30.219 1 37.62 145 GLY B C 1
ATOM 2296 O O . GLY B 1 145 ? -20.438 56.531 31.016 1 37.62 145 GLY B O 1
#

Sequence (290 aa):
MSMVRRCPFADLWVDPFDGFCSIVPASWDSDTASFANARVDWKETPEAHVFKADLPGVKKEEVKVEVEDGNVLVVSGERTKEEEDTKEKWHRVERSSGKFVRRFRLPENAKVEEVKAGLENGVLTVTVPKVEAKKPEVKAIEISGMSMVRRCPFADLWVDPFDGFCSIVPASWDSDTASFANARVDWKETPEAHVFKADLPGVKKEEVKVEVEDGNVLVVSGERTKEEEDTKEKWHRVERSSGKFVRRFRLPENAKVEEVKAGLENGVLTVTVPKVEAKKPEVKAIEISG

InterPro domains:
  IPR002068 Alpha crystallin/Hsp20 domain [PF00011] (41-144)
  IPR002068 Alpha crystallin/Hsp20 domain [PS01031] (31-145)
  IPR008978 HSP20-like chaperone [G3DSA:2.60.40.790] (3-145)
  IPR008978 HSP20-like chaperone [SSF49764] (15-145)
  IPR031107 Small heat shock protein [PTHR11527] (27-144)

Nearest PDB structures (foldseek):
  2byu-assembly1_B  TM=9.746E-01  e=3.852E-13  Triticum aestivum
  1gme-assembly1_B  TM=8.633E-01  e=7.445E-14  Triticum aestivum
  2h50-assembly1_P  TM=9.747E-01  e=1.601E-12  Saccharomyces cerevisiae
  5ds2-assembly2_D  TM=9.722E-01  e=5.643E-12  Pisum sativum
  1gme-assembly1_A  TM=6.697E-01  e=5.980E-14  Triticum aestivum

Solvent-accessible surface area (backbone atoms only — not comparable to full-atom values): 16897 Å² total; per-residue (Å²): 134,84,74,70,73,68,59,72,83,57,70,55,88,63,48,80,82,59,63,70,58,68,64,68,65,74,78,54,58,87,78,60,34,71,27,53,60,60,28,42,26,31,38,33,46,94,58,26,38,40,35,41,30,50,37,48,65,40,51,73,89,42,48,46,78,46,73,44,95,82,39,26,42,34,41,32,35,48,31,80,66,79,76,82,48,89,81,47,48,74,79,39,82,53,60,60,26,30,55,32,58,45,74,43,79,52,63,87,52,50,33,68,90,59,57,42,74,47,76,51,40,10,25,36,38,38,37,28,33,42,56,73,73,69,64,72,72,72,71,72,71,72,72,81,119,135,83,73,71,73,67,60,73,83,58,71,58,88,64,50,79,82,61,63,71,59,69,63,69,65,75,78,54,58,85,78,61,34,71,26,55,58,60,29,41,27,32,37,35,47,93,59,26,40,38,34,41,30,51,38,48,66,42,51,73,89,41,48,45,78,47,73,42,96,83,39,27,42,35,42,34,36,50,32,80,65,80,75,81,47,89,79,44,47,73,81,39,83,54,61,60,25,30,56,33,61,44,77,42,78,52,63,89,50,50,33,69,89,59,57,43,73,50,74,52,42,10,26,36,38,37,37,29,34,41,54,72,72,70,65,72,72,70,71,72,72,72,72,82,119

pLDDT: mean 73.42, std 24.2, range [22.3, 97.88]

Foldseek 3Di:
DPPPPPPVVVPDCPPVVVPPPVPPDPPPPPLQWPVQDQDWDWDDDPWWIKIKTAAPQFDPVFWDWDDPPNFKIKIKGWHDDDDDDPVDDDPDDDDTTHIYMDIDGHDPQWDRVPWDWDADPRMIMIITTGHPPPPPPPPPPPPPD/DPPPPPPVVVPDCPPVVVPPPVPPDPPPPPQQWDVQDQDWDWDDDPWWIKIKTAAPQFDPVFWDWDDPPNFKIKIKGWHDDDDDDPVDDDPDDDDTTHIYMDIDGHDPQWDRVPWDWDADPRMIMIITTGHPPPPPPPPPPPPPD

Organism: Lolium multiflorum (NCBI:txid4521)